Protein AF-A0A963JSQ7-F1 (afdb_monomer_lite)

Sequence (213 aa):
MNLSFFRSCLNGSPWLRRCAVGVSCLLLLWALAWLAFPPMVRNQGEALASKALGRQVTIGRVQFLPWSLELSLHDVSIADARGQGFMLQVQRIYIDMELQSLWRLAPIADAVEVYAPVVHVAQLAPGHTDLDDVIEKLTQSGDTKATSTGFALYNIAVHGGALDFVDHSVNRTHEVRDLEFSLPFISNLKAQRQVKVVPRLAFRLNGSAFDSL

Secondary structure (DSSP, 8-state):
--THHHHHSSSS-HHHHHHHHHHHHHHHHHHHHHHHHHHHHHHHHHHHHHHHHSS-EEEEEEEEETTTTEEEEEEEEEE-TTSSSEEEEEEEEEEEE-HHHHHHTS-EEEEEEEEEEEEEEEEEETTEETTHHHHHHHHHHTTS-------EEEEEEEEEEEEEEEETTTTEEEEEEEEEEEEEEEESS---S------EEEEEETTEEEE--

Structure (mmCIF, N/CA/C/O backbone):
data_AF-A0A963JSQ7-F1
#
_entry.id   AF-A0A963JSQ7-F1
#
loop_
_atom_site.group_PDB
_atom_site.id
_atom_site.type_symbol
_atom_site.label_atom_id
_atom_site.label_alt_id
_atom_site.label_comp_id
_atom_site.label_asym_id
_atom_site.label_entity_id
_atom_site.label_seq_id
_atom_site.pdbx_PDB_ins_code
_atom_site.Cartn_x
_atom_site.Cartn_y
_atom_site.Cartn_z
_atom_site.occupancy
_atom_site.B_iso_or_equiv
_atom_site.auth_seq_id
_atom_site.auth_comp_id
_atom_site.auth_asym_id
_atom_site.auth_atom_id
_atom_site.pdbx_PDB_model_num
ATOM 1 N N . MET A 1 1 ? 9.337 -18.266 -51.406 1.00 47.91 1 MET A N 1
ATOM 2 C CA . MET A 1 1 ? 9.529 -17.065 -50.563 1.00 47.91 1 MET A CA 1
ATOM 3 C C . MET A 1 1 ? 10.922 -17.165 -49.950 1.00 47.91 1 MET A C 1
ATOM 5 O O . MET A 1 1 ? 11.155 -18.056 -49.147 1.00 47.91 1 MET A O 1
ATOM 9 N N . ASN A 1 2 ? 11.892 -16.424 -50.491 1.00 39.72 2 ASN A N 1
ATOM 10 C CA . ASN A 1 2 ? 13.318 -16.768 -50.417 1.00 39.72 2 ASN A CA 1
ATOM 11 C C . ASN A 1 2 ? 13.997 -16.147 -49.177 1.00 39.72 2 ASN A C 1
ATOM 13 O O . ASN A 1 2 ? 14.161 -14.932 -49.102 1.00 39.72 2 ASN A O 1
ATOM 17 N N .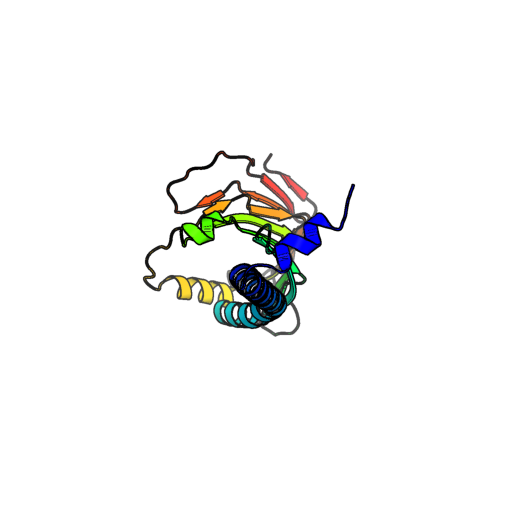 LEU A 1 3 ? 14.429 -16.986 -48.228 1.00 54.69 3 LEU A N 1
ATOM 18 C CA . LEU A 1 3 ? 15.173 -16.616 -47.005 1.00 54.69 3 LEU A CA 1
ATOM 19 C C . LEU A 1 3 ? 16.592 -16.063 -47.284 1.00 54.69 3 LEU A C 1
ATOM 21 O O . LEU A 1 3 ? 17.297 -15.644 -46.366 1.00 54.69 3 LEU A O 1
ATOM 25 N N . SER A 1 4 ? 17.021 -16.042 -48.549 1.00 51.53 4 SER A N 1
ATOM 26 C CA . SER A 1 4 ? 18.321 -15.530 -48.997 1.00 51.53 4 SER A CA 1
ATOM 27 C C . SER A 1 4 ? 18.386 -14.001 -49.100 1.00 51.53 4 SER A C 1
ATOM 29 O O . SER A 1 4 ? 19.460 -13.434 -48.906 1.00 51.53 4 SER A O 1
ATOM 31 N N . PHE A 1 5 ? 17.257 -13.315 -49.319 1.00 49.72 5 PHE A N 1
ATOM 32 C CA . PHE A 1 5 ? 17.233 -11.847 -49.423 1.00 49.72 5 PHE A CA 1
ATOM 33 C C . PHE A 1 5 ? 17.533 -11.165 -48.078 1.00 49.72 5 PHE A C 1
ATOM 35 O O . PHE A 1 5 ? 18.272 -10.184 -48.029 1.00 49.72 5 PHE A O 1
ATOM 42 N N . PHE A 1 6 ? 17.064 -11.743 -46.966 1.00 51.66 6 PHE A N 1
ATOM 43 C CA . PHE A 1 6 ? 17.334 -11.222 -45.618 1.00 51.66 6 PHE A CA 1
ATOM 44 C C . PHE A 1 6 ? 18.811 -11.357 -45.213 1.00 51.66 6 PHE A C 1
ATOM 46 O O . PHE A 1 6 ? 19.344 -10.507 -44.503 1.00 51.66 6 PHE A O 1
ATOM 53 N N . ARG A 1 7 ? 19.506 -12.394 -45.704 1.00 51.28 7 ARG A N 1
ATOM 54 C CA . ARG A 1 7 ? 20.940 -12.594 -45.439 1.00 51.28 7 ARG A CA 1
ATOM 55 C C . ARG A 1 7 ? 21.830 -11.594 -46.184 1.00 51.28 7 ARG A C 1
ATOM 57 O O . ARG A 1 7 ? 22.913 -11.283 -45.698 1.00 51.28 7 ARG A O 1
ATOM 64 N N . SER A 1 8 ? 21.381 -11.054 -47.320 1.00 49.50 8 SER A N 1
ATOM 65 C CA . SER A 1 8 ? 22.204 -10.158 -48.144 1.00 49.50 8 SER A CA 1
ATOM 66 C C . SER A 1 8 ? 22.254 -8.712 -47.627 1.00 49.50 8 SER A C 1
ATOM 68 O O . SER A 1 8 ? 23.256 -8.034 -47.838 1.00 49.50 8 SER A O 1
ATOM 70 N N . CYS A 1 9 ? 21.237 -8.238 -46.895 1.00 48.78 9 CYS A N 1
ATOM 71 C CA . CYS A 1 9 ? 21.236 -6.880 -46.323 1.00 48.78 9 CYS A CA 1
ATOM 72 C C . CYS A 1 9 ? 22.066 -6.742 -45.031 1.00 48.78 9 CYS A C 1
ATOM 74 O O . CYS A 1 9 ? 22.413 -5.628 -44.644 1.00 48.78 9 CYS A O 1
ATOM 76 N N . LEU A 1 10 ? 22.427 -7.852 -44.378 1.00 54.38 10 LEU A N 1
ATOM 77 C CA . LEU A 1 10 ? 23.226 -7.854 -43.143 1.00 54.38 10 LEU A CA 1
ATOM 78 C C . LEU A 1 10 ? 24.748 -7.839 -43.385 1.00 54.38 10 LEU A C 1
ATOM 80 O O . LEU A 1 10 ? 25.497 -7.477 -42.480 1.00 54.38 10 LEU A O 1
ATOM 84 N N . ASN A 1 11 ? 25.217 -8.173 -44.594 1.00 54.09 11 ASN A N 1
ATOM 85 C CA . ASN A 1 11 ? 26.650 -8.332 -44.889 1.00 54.09 11 ASN A CA 1
ATOM 86 C C . ASN A 1 11 ? 27.333 -7.108 -45.535 1.00 54.09 11 ASN A C 1
ATOM 88 O O . ASN A 1 11 ? 28.535 -7.159 -45.783 1.00 54.09 11 ASN A O 1
ATOM 92 N N . GLY A 1 12 ? 26.611 -6.011 -45.801 1.00 55.19 12 GLY A N 1
ATOM 93 C CA . GLY A 1 12 ? 27.111 -4.917 -46.652 1.00 55.19 12 GLY A CA 1
ATOM 94 C C . GLY A 1 12 ? 27.467 -3.585 -45.982 1.00 55.19 12 GLY A C 1
ATOM 95 O O . GLY A 1 12 ? 28.054 -2.738 -46.646 1.00 55.19 12 GLY A O 1
ATOM 96 N N . SER A 1 13 ? 27.136 -3.341 -44.707 1.00 62.22 13 SER A N 1
ATOM 97 C CA . SER A 1 13 ? 27.408 -2.031 -44.091 1.00 62.22 13 SER A CA 1
ATOM 98 C C . SER A 1 13 ? 27.874 -2.140 -42.635 1.00 62.22 13 SER A C 1
ATOM 100 O O . SER A 1 13 ? 27.126 -2.633 -41.785 1.00 62.22 13 SER A O 1
ATOM 102 N N . PRO A 1 14 ? 29.079 -1.637 -42.290 1.00 71.75 14 PRO A N 1
ATOM 103 C CA . PRO A 1 14 ? 29.566 -1.612 -40.909 1.00 71.75 14 PRO A CA 1
ATOM 104 C C . PRO A 1 14 ? 28.658 -0.786 -39.985 1.00 71.75 14 PRO A C 1
ATOM 106 O O . PRO A 1 14 ? 28.694 -0.977 -38.770 1.00 71.75 14 PRO A O 1
ATOM 109 N N . TRP A 1 15 ? 27.826 0.096 -40.546 1.00 72.44 15 TRP A N 1
ATOM 110 C CA . TRP A 1 15 ? 26.843 0.887 -39.812 1.00 72.44 15 TRP A CA 1
ATOM 111 C C . TRP A 1 15 ? 25.672 0.032 -39.311 1.00 72.44 15 TRP A C 1
ATOM 113 O O . TRP A 1 15 ? 25.344 0.113 -38.133 1.00 72.44 15 TRP A O 1
ATOM 123 N N . LEU A 1 16 ? 25.141 -0.889 -40.129 1.00 78.38 16 LEU A N 1
ATOM 124 C CA . LEU A 1 16 ? 24.094 -1.830 -39.698 1.00 78.38 16 LEU A CA 1
ATOM 125 C C . LEU A 1 16 ? 24.563 -2.725 -38.544 1.00 78.38 16 LEU A C 1
ATOM 127 O O . LEU A 1 16 ? 23.826 -2.924 -37.582 1.00 78.38 16 LEU A O 1
ATOM 131 N N . ARG A 1 17 ? 25.809 -3.214 -38.592 1.00 79.12 17 ARG A N 1
ATOM 132 C CA . ARG A 1 17 ? 26.390 -4.010 -37.498 1.00 79.12 17 ARG A CA 1
ATOM 133 C C . ARG A 1 17 ? 26.557 -3.190 -36.216 1.00 79.12 17 ARG A C 1
ATOM 135 O O . ARG A 1 17 ? 26.270 -3.693 -35.136 1.00 79.12 17 ARG A O 1
ATOM 142 N N . ARG A 1 18 ? 26.995 -1.930 -36.321 1.00 85.25 18 ARG A N 1
ATOM 143 C CA . ARG A 1 18 ? 27.112 -1.013 -35.170 1.00 85.25 18 ARG A CA 1
ATOM 144 C C . ARG A 1 18 ? 25.745 -0.680 -34.569 1.00 85.25 18 ARG A C 1
ATOM 146 O O . ARG A 1 18 ? 25.615 -0.706 -33.350 1.00 85.25 18 ARG A O 1
ATOM 153 N N . CYS A 1 19 ? 24.727 -0.447 -35.399 1.00 86.69 19 CYS A N 1
ATOM 154 C CA . CYS A 1 19 ? 23.348 -0.260 -34.949 1.00 86.69 19 CYS A CA 1
ATOM 155 C C . CYS A 1 19 ? 22.804 -1.516 -34.257 1.00 86.69 19 CYS A C 1
ATOM 157 O O . CYS A 1 19 ? 22.241 -1.406 -33.175 1.00 86.69 19 CYS A O 1
ATOM 159 N N . ALA A 1 20 ? 23.027 -2.706 -34.824 1.00 87.31 20 ALA A N 1
ATOM 160 C CA . ALA A 1 20 ? 22.594 -3.967 -34.223 1.00 87.31 20 ALA A CA 1
ATOM 161 C C . ALA A 1 20 ? 23.242 -4.212 -32.849 1.00 87.31 20 ALA A C 1
ATOM 163 O O . ALA A 1 20 ? 22.551 -4.574 -31.901 1.00 87.31 20 ALA A O 1
ATOM 164 N N . VAL A 1 21 ? 24.548 -3.951 -32.714 1.00 89.69 21 VAL A N 1
ATOM 165 C CA . VAL A 1 21 ? 25.249 -4.034 -31.422 1.00 89.69 21 VAL A CA 1
ATOM 166 C C . VAL A 1 21 ? 24.707 -2.999 -30.436 1.00 89.69 21 VAL A C 1
ATOM 168 O O . VAL A 1 21 ? 24.445 -3.343 -29.289 1.00 89.69 21 VAL A O 1
ATOM 171 N N . GLY A 1 22 ? 24.480 -1.757 -30.874 1.00 91.75 22 GLY A N 1
ATOM 172 C CA . GLY A 1 22 ? 23.907 -0.709 -30.027 1.00 91.75 22 GLY A CA 1
ATOM 173 C C . GLY A 1 22 ? 22.521 -1.072 -29.490 1.00 91.75 22 GLY A C 1
ATOM 174 O O . GLY A 1 22 ? 22.286 -0.981 -28.288 1.00 91.75 22 GLY A O 1
ATOM 175 N N . VAL A 1 23 ? 21.630 -1.555 -30.361 1.00 92.12 23 VAL A N 1
ATOM 176 C CA . VAL A 1 23 ? 20.292 -2.031 -29.973 1.00 92.12 23 VAL A CA 1
ATOM 177 C C . VAL A 1 23 ? 20.393 -3.232 -29.034 1.00 92.12 23 VAL A C 1
ATOM 179 O O . VAL A 1 23 ? 19.691 -3.275 -28.029 1.00 92.12 23 VAL A O 1
ATOM 182 N N . SER A 1 24 ? 21.294 -4.179 -29.303 1.00 92.38 24 SER A N 1
ATOM 183 C CA . SER A 1 24 ? 21.500 -5.335 -28.427 1.00 92.38 24 SER A CA 1
ATOM 184 C C . SER A 1 24 ? 21.985 -4.925 -27.035 1.00 92.38 24 SER A C 1
ATOM 186 O O . SER A 1 24 ? 21.487 -5.453 -26.045 1.00 92.38 24 SER A O 1
ATOM 188 N N . CYS A 1 25 ? 22.924 -3.979 -26.936 1.00 92.94 25 CYS A N 1
ATOM 189 C CA . CYS A 1 25 ? 23.377 -3.442 -25.653 1.00 92.94 25 CYS A CA 1
ATOM 190 C C . CYS A 1 25 ? 22.245 -2.720 -24.917 1.00 92.94 25 CYS A C 1
ATOM 192 O O . CYS A 1 25 ? 22.088 -2.915 -23.717 1.00 92.94 25 CYS A O 1
ATOM 194 N N . LEU A 1 26 ? 21.437 -1.925 -25.626 1.00 92.81 26 LEU A N 1
ATOM 195 C CA . LEU A 1 26 ? 20.292 -1.229 -25.038 1.00 92.81 26 LEU A CA 1
ATOM 196 C C . LEU A 1 26 ? 19.265 -2.218 -24.473 1.00 92.81 26 LEU A C 1
ATOM 198 O O . LEU A 1 26 ? 18.837 -2.064 -23.335 1.00 92.81 26 LEU A O 1
ATOM 202 N N . LEU A 1 27 ? 18.905 -3.252 -25.239 1.00 91.88 27 LEU A N 1
ATOM 203 C CA . LEU A 1 27 ? 17.975 -4.293 -24.796 1.00 91.88 27 LEU A CA 1
ATOM 204 C C . LEU A 1 27 ? 18.523 -5.078 -23.603 1.00 91.88 27 LEU A C 1
ATOM 206 O O . LEU A 1 27 ? 17.771 -5.397 -22.686 1.00 91.88 27 LEU A O 1
ATOM 210 N N . LEU A 1 28 ? 19.827 -5.356 -23.589 1.00 92.69 28 LEU A N 1
ATOM 211 C CA . LEU A 1 28 ? 20.478 -6.036 -22.474 1.00 92.69 28 LEU A CA 1
ATOM 212 C C . LEU A 1 28 ? 20.467 -5.164 -21.212 1.00 92.69 28 LEU A C 1
ATOM 214 O O . LEU A 1 28 ? 20.093 -5.649 -20.148 1.00 92.69 28 LEU A O 1
ATOM 218 N N . LEU A 1 29 ? 20.810 -3.877 -21.323 1.00 91.38 29 LEU A N 1
ATOM 219 C CA . LEU A 1 29 ? 20.722 -2.928 -20.209 1.00 91.38 29 LEU A CA 1
ATOM 220 C C . LEU A 1 29 ? 19.288 -2.796 -19.696 1.00 91.38 29 LEU A C 1
ATOM 222 O O . LEU A 1 29 ? 19.068 -2.792 -18.488 1.00 91.38 29 LEU A O 1
ATOM 226 N N . TRP A 1 30 ? 18.317 -2.736 -20.604 1.00 88.88 30 TRP A N 1
ATOM 227 C CA . TRP A 1 30 ? 16.904 -2.675 -20.258 1.00 88.88 30 TRP A CA 1
ATOM 228 C C . TRP A 1 30 ? 16.439 -3.941 -19.524 1.00 88.88 30 TRP A C 1
ATOM 230 O O . TRP A 1 30 ? 15.795 -3.844 -18.482 1.00 88.88 30 TRP A O 1
ATOM 240 N N . ALA A 1 31 ? 16.835 -5.127 -19.995 1.00 89.50 31 ALA A N 1
ATOM 241 C CA . ALA A 1 31 ? 16.526 -6.396 -19.338 1.00 89.50 31 ALA A CA 1
ATOM 242 C C . ALA A 1 31 ? 17.180 -6.512 -17.950 1.00 89.50 31 ALA A C 1
ATOM 244 O O . ALA A 1 31 ? 16.537 -6.963 -17.004 1.00 89.50 31 ALA A O 1
ATOM 245 N N . LEU A 1 32 ? 18.434 -6.071 -17.801 1.00 91.31 32 LEU A N 1
ATOM 246 C CA . LEU A 1 32 ? 19.115 -6.033 -16.504 1.00 91.31 32 LEU A CA 1
ATOM 247 C C . LEU A 1 32 ? 18.448 -5.051 -15.538 1.00 91.31 32 LEU A C 1
ATOM 249 O O . LEU A 1 32 ? 18.252 -5.391 -14.373 1.00 91.31 32 LEU A O 1
ATOM 253 N N . ALA A 1 33 ? 18.073 -3.860 -16.013 1.00 86.88 33 ALA A N 1
ATOM 254 C CA . ALA A 1 33 ? 17.355 -2.877 -15.210 1.00 86.88 33 ALA A CA 1
ATOM 255 C C . ALA A 1 33 ? 16.008 -3.435 -14.735 1.00 86.88 33 ALA A C 1
ATOM 257 O O . ALA A 1 33 ? 15.681 -3.321 -13.557 1.00 86.88 33 ALA A O 1
ATOM 258 N N . TRP A 1 34 ? 15.265 -4.107 -15.619 1.00 87.19 34 TRP A N 1
ATOM 259 C CA . TRP A 1 34 ? 14.009 -4.761 -15.261 1.00 87.19 34 TRP A CA 1
ATOM 260 C C . TRP A 1 34 ? 14.211 -5.881 -14.235 1.00 87.19 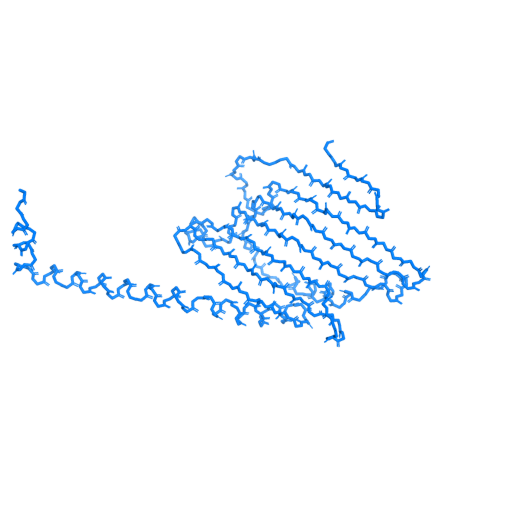34 TRP A C 1
ATOM 262 O O . TRP A 1 34 ? 13.466 -5.946 -13.263 1.00 87.19 34 TRP A O 1
ATOM 272 N N . LEU A 1 35 ? 15.238 -6.718 -14.386 1.00 89.62 35 LEU A N 1
ATOM 273 C CA . LEU A 1 35 ? 15.519 -7.796 -13.433 1.00 89.62 35 LEU A CA 1
ATOM 274 C C . LEU A 1 35 ? 15.955 -7.263 -12.057 1.00 89.62 35 LEU A C 1
ATOM 276 O O . LEU A 1 35 ? 15.605 -7.838 -11.026 1.00 89.62 35 LEU A O 1
ATOM 280 N N . ALA A 1 36 ? 16.695 -6.154 -12.032 1.00 88.88 36 ALA A N 1
ATOM 281 C CA . ALA A 1 36 ? 17.145 -5.507 -10.803 1.00 88.88 36 ALA A CA 1
ATOM 282 C C . ALA A 1 36 ? 16.048 -4.674 -10.115 1.00 88.88 36 ALA A C 1
ATOM 284 O O . ALA A 1 36 ? 16.154 -4.390 -8.922 1.00 88.88 36 ALA A O 1
ATOM 285 N N . PHE A 1 37 ? 14.989 -4.290 -10.832 1.00 89.88 37 PHE A N 1
ATOM 286 C CA . PHE A 1 37 ? 13.964 -3.384 -10.319 1.00 89.88 37 PHE A CA 1
ATOM 287 C C . PHE A 1 37 ? 13.130 -3.973 -9.161 1.00 89.88 37 PHE A C 1
ATOM 289 O O . PHE A 1 37 ? 13.070 -3.325 -8.116 1.00 89.88 37 PHE A O 1
ATOM 296 N N . PRO A 1 38 ? 12.548 -5.191 -9.240 1.00 91.31 38 PRO A N 1
ATOM 297 C CA . PRO A 1 38 ? 11.770 -5.765 -8.139 1.00 91.31 38 PRO A CA 1
ATOM 298 C C . PRO A 1 38 ? 12.508 -5.856 -6.792 1.00 91.31 38 PRO A C 1
ATOM 300 O O . PRO A 1 38 ? 11.954 -5.381 -5.797 1.00 91.31 38 PRO A O 1
ATOM 303 N N . PRO A 1 39 ? 13.741 -6.406 -6.701 1.00 91.88 39 PRO A N 1
ATOM 304 C CA . PRO A 1 39 ? 14.448 -6.451 -5.421 1.00 91.88 39 PRO A CA 1
ATOM 305 C C . PRO A 1 39 ? 14.835 -5.051 -4.930 1.00 91.88 39 PRO A C 1
ATOM 307 O O . PRO A 1 39 ? 14.869 -4.814 -3.723 1.00 91.88 39 PRO A O 1
ATOM 310 N N . MET A 1 40 ? 15.081 -4.107 -5.844 1.00 92.12 40 MET A N 1
ATOM 311 C CA . MET A 1 40 ? 15.373 -2.721 -5.489 1.00 92.12 40 MET A CA 1
ATOM 312 C C . MET A 1 40 ? 14.158 -2.025 -4.867 1.00 92.12 40 MET A C 1
ATOM 314 O O . MET A 1 40 ? 14.286 -1.435 -3.796 1.00 92.12 40 MET A O 1
ATOM 318 N N . VAL A 1 41 ? 12.983 -2.142 -5.495 1.00 91.31 41 VAL A N 1
ATOM 319 C CA . VAL A 1 41 ? 11.715 -1.599 -4.979 1.00 91.31 41 VAL A CA 1
ATOM 320 C C . VAL A 1 41 ? 11.362 -2.226 -3.641 1.00 91.31 41 VAL A C 1
ATOM 322 O O . VAL A 1 41 ? 10.970 -1.509 -2.728 1.00 91.31 41 VAL A O 1
ATOM 325 N N . ARG A 1 42 ? 11.546 -3.540 -3.496 1.00 94.00 42 ARG A N 1
ATOM 326 C CA . ARG A 1 42 ? 11.314 -4.239 -2.232 1.00 94.00 42 ARG A CA 1
ATOM 327 C C . ARG A 1 42 ? 12.184 -3.665 -1.114 1.00 94.00 42 ARG A C 1
ATOM 329 O O . ARG A 1 42 ? 11.656 -3.151 -0.139 1.00 94.00 42 ARG A O 1
ATOM 336 N N . ASN A 1 43 ? 13.506 -3.682 -1.277 1.00 92.44 43 ASN A N 1
ATOM 337 C CA . ASN A 1 43 ? 14.427 -3.305 -0.202 1.00 92.44 43 ASN A CA 1
ATOM 338 C C . ASN A 1 43 ? 14.362 -1.804 0.125 1.00 92.44 43 ASN A C 1
ATOM 340 O O . ASN A 1 43 ? 14.350 -1.419 1.293 1.00 92.44 43 ASN A O 1
ATOM 344 N N . GLN A 1 44 ? 14.326 -0.942 -0.898 1.00 93.19 44 GLN A N 1
ATOM 345 C CA . GLN A 1 44 ? 14.235 0.504 -0.682 1.00 93.19 44 GLN A CA 1
ATOM 346 C C . GLN A 1 44 ? 12.841 0.911 -0.206 1.00 93.19 44 GLN A C 1
ATOM 348 O O . GLN A 1 44 ? 12.731 1.759 0.674 1.00 93.19 44 GLN A O 1
ATOM 353 N N . GLY A 1 45 ? 11.788 0.293 -0.745 1.00 91.69 45 GLY A N 1
ATOM 354 C CA . GLY A 1 45 ? 10.408 0.524 -0.330 1.00 91.69 45 GLY A CA 1
ATOM 355 C C . GLY A 1 45 ? 10.185 0.144 1.129 1.00 91.69 45 GLY A C 1
ATOM 356 O O . GLY A 1 45 ? 9.692 0.971 1.887 1.00 91.69 45 GLY A O 1
ATOM 357 N N . GLU A 1 46 ? 10.632 -1.043 1.551 1.00 94.31 46 GLU A N 1
ATOM 358 C CA . GLU A 1 46 ? 10.598 -1.472 2.956 1.00 94.31 46 GLU A CA 1
ATOM 359 C C . GLU A 1 46 ? 11.348 -0.484 3.858 1.00 94.31 46 GLU A C 1
ATOM 361 O O . GLU A 1 46 ? 10.799 -0.035 4.862 1.00 94.31 46 GLU A O 1
ATOM 366 N N . ALA A 1 47 ? 12.571 -0.080 3.496 1.00 93.06 47 ALA A N 1
ATOM 367 C CA . ALA A 1 47 ? 13.375 0.834 4.309 1.00 93.06 47 ALA A CA 1
ATOM 368 C C . ALA A 1 47 ? 12.757 2.240 4.423 1.00 93.06 47 ALA A C 1
ATOM 370 O O . ALA A 1 47 ? 12.692 2.807 5.517 1.00 93.06 47 ALA A O 1
ATOM 371 N N . LEU A 1 48 ? 12.296 2.808 3.305 1.00 91.44 48 LEU A N 1
ATOM 372 C CA . LEU A 1 48 ? 11.677 4.134 3.269 1.00 91.44 48 LEU A CA 1
ATOM 373 C C . LEU A 1 48 ? 10.330 4.138 3.986 1.00 91.44 48 LEU A C 1
ATOM 375 O O . LEU A 1 48 ? 10.093 5.022 4.807 1.00 91.44 48 LEU A O 1
ATOM 379 N N . ALA A 1 49 ? 9.480 3.143 3.723 1.00 91.81 49 ALA A N 1
ATOM 380 C CA . ALA A 1 49 ? 8.188 3.013 4.382 1.00 91.81 49 ALA A CA 1
ATOM 381 C C . ALA A 1 49 ? 8.369 2.787 5.885 1.00 91.81 49 ALA A C 1
ATOM 383 O O . ALA A 1 49 ? 7.710 3.453 6.679 1.00 91.81 49 ALA A O 1
ATOM 384 N N . SER A 1 50 ? 9.331 1.949 6.288 1.00 92.88 50 SER A N 1
ATOM 385 C CA . SER A 1 50 ? 9.601 1.720 7.708 1.00 92.88 50 SER A CA 1
ATOM 386 C C . SER A 1 50 ? 10.078 2.979 8.419 1.00 92.88 50 SER A C 1
ATOM 388 O O . SER A 1 50 ? 9.662 3.274 9.536 1.00 92.88 50 SER A O 1
ATOM 390 N N . LYS A 1 51 ? 10.925 3.770 7.756 1.00 91.38 51 LYS A N 1
ATOM 391 C CA . LYS A 1 51 ? 11.389 5.053 8.287 1.00 91.38 51 LYS A CA 1
ATOM 392 C C . LYS A 1 51 ? 10.264 6.089 8.369 1.00 91.38 51 LYS A C 1
ATOM 394 O O . LYS A 1 51 ? 10.226 6.853 9.332 1.00 91.38 51 LYS A O 1
ATOM 399 N N . ALA A 1 52 ? 9.388 6.133 7.366 1.00 88.31 52 ALA A N 1
ATOM 400 C CA . ALA A 1 52 ? 8.272 7.073 7.301 1.00 88.31 52 ALA A CA 1
ATOM 401 C C . ALA A 1 52 ? 7.189 6.754 8.341 1.00 88.31 52 ALA A C 1
ATOM 403 O O . ALA A 1 52 ? 6.654 7.667 8.959 1.00 88.31 52 ALA A O 1
ATOM 404 N N . LEU A 1 53 ? 6.904 5.468 8.555 1.00 90.00 53 LEU A N 1
ATOM 405 C CA . LEU A 1 53 ? 5.880 4.997 9.489 1.00 90.00 53 LEU A CA 1
ATOM 406 C C . LEU A 1 53 ? 6.413 4.793 10.912 1.00 90.00 53 LEU A C 1
ATOM 408 O O . LEU A 1 53 ? 5.629 4.704 11.845 1.00 90.00 53 LEU A O 1
ATOM 412 N N . GLY A 1 54 ? 7.732 4.686 11.088 1.00 90.12 54 GLY A N 1
ATOM 413 C CA . GLY A 1 54 ? 8.347 4.353 12.376 1.00 90.12 54 GLY A CA 1
ATOM 414 C C . GLY A 1 54 ? 8.180 2.885 12.790 1.00 90.12 54 GLY A C 1
ATOM 415 O O . GLY A 1 54 ? 8.550 2.528 13.904 1.00 90.12 54 GLY A O 1
ATOM 416 N N . ARG A 1 55 ? 7.656 2.031 11.902 1.00 92.00 55 ARG A N 1
ATOM 417 C CA . ARG A 1 55 ? 7.387 0.606 12.144 1.00 92.00 55 ARG A CA 1
ATOM 418 C C . ARG A 1 55 ? 7.974 -0.255 11.051 1.00 92.00 55 ARG A C 1
ATOM 420 O O . ARG A 1 55 ? 8.138 0.206 9.930 1.00 92.00 55 ARG A O 1
ATOM 427 N N . GLN A 1 56 ? 8.271 -1.511 11.355 1.00 93.06 56 GLN A N 1
ATOM 428 C CA . GLN A 1 56 ? 8.795 -2.421 10.346 1.00 93.06 56 GLN A CA 1
ATOM 429 C C . GLN A 1 56 ? 7.729 -2.711 9.283 1.00 93.06 56 GLN A C 1
ATOM 431 O O . GLN A 1 56 ? 6.656 -3.224 9.591 1.00 93.06 56 GLN A O 1
ATOM 436 N N . VAL A 1 57 ? 8.052 -2.399 8.032 1.00 95.31 57 VAL A N 1
ATOM 437 C CA . VAL A 1 57 ? 7.261 -2.751 6.854 1.00 95.31 57 VAL A CA 1
ATOM 438 C C . VAL A 1 57 ? 7.961 -3.883 6.128 1.00 95.31 57 VAL A C 1
ATOM 440 O O . VAL A 1 57 ? 9.168 -3.824 5.893 1.00 95.31 57 VAL A O 1
ATOM 443 N N . THR A 1 58 ? 7.201 -4.899 5.748 1.00 95.25 58 THR A N 1
ATOM 444 C CA . THR A 1 58 ? 7.684 -6.000 4.918 1.00 95.25 58 THR A CA 1
ATOM 445 C C . THR A 1 58 ? 6.833 -6.116 3.665 1.00 95.25 58 THR A C 1
ATOM 447 O O . THR A 1 58 ? 5.626 -5.876 3.683 1.00 95.25 58 THR A O 1
ATOM 450 N N . ILE A 1 59 ? 7.481 -6.452 2.557 1.00 96.44 59 ILE A N 1
ATOM 451 C CA . ILE A 1 59 ? 6.867 -6.647 1.252 1.00 96.44 59 ILE A CA 1
ATOM 452 C C . ILE A 1 59 ? 7.246 -8.056 0.793 1.00 96.44 59 ILE A C 1
ATOM 454 O O . ILE A 1 59 ? 8.429 -8.389 0.660 1.00 96.44 59 ILE A O 1
ATOM 458 N N . GLY A 1 60 ? 6.248 -8.902 0.541 1.00 95.00 60 GLY A N 1
ATOM 459 C CA . GLY A 1 60 ? 6.465 -10.270 0.079 1.00 95.00 60 GLY A CA 1
ATOM 460 C C . GLY A 1 60 ? 7.010 -10.316 -1.345 1.00 95.00 60 GLY A C 1
ATOM 461 O O . GLY A 1 60 ? 8.200 -10.554 -1.568 1.00 95.00 60 GLY A O 1
ATOM 462 N N . ARG A 1 61 ? 6.138 -10.087 -2.332 1.00 95.06 61 ARG A N 1
ATOM 463 C CA . ARG A 1 61 ? 6.500 -10.154 -3.757 1.00 95.06 61 ARG A CA 1
ATOM 464 C C . ARG A 1 61 ? 6.216 -8.843 -4.471 1.00 95.06 61 ARG A C 1
ATOM 466 O O . ARG A 1 61 ? 5.110 -8.320 -4.415 1.00 95.06 61 ARG A O 1
ATOM 473 N N . VAL A 1 62 ? 7.196 -8.384 -5.241 1.00 95.69 62 VAL A N 1
ATOM 474 C CA . VAL A 1 62 ? 7.050 -7.254 -6.162 1.00 95.69 62 VAL A CA 1
ATOM 475 C C . VAL A 1 62 ? 6.978 -7.785 -7.588 1.00 95.69 62 VAL A C 1
ATOM 477 O O . VAL A 1 62 ? 7.841 -8.552 -8.013 1.00 95.69 62 VAL A O 1
ATOM 480 N N . GLN A 1 63 ? 5.952 -7.383 -8.327 1.00 93.75 63 GLN A N 1
ATOM 481 C CA . GLN A 1 63 ? 5.804 -7.654 -9.752 1.00 93.75 63 GLN A CA 1
ATOM 482 C C . GLN A 1 63 ? 5.698 -6.328 -10.488 1.00 93.75 63 GLN A C 1
ATOM 484 O O . GLN A 1 63 ? 4.956 -5.447 -10.066 1.00 93.75 63 GLN A O 1
ATOM 489 N N . PHE A 1 64 ? 6.438 -6.195 -11.582 1.00 92.19 64 PHE A N 1
ATOM 490 C CA . PHE A 1 64 ? 6.432 -4.989 -12.395 1.00 92.19 64 PHE A CA 1
ATOM 491 C C . PHE A 1 64 ? 6.359 -5.358 -13.873 1.00 92.19 64 PHE A C 1
ATOM 493 O O . PHE A 1 64 ? 7.204 -6.122 -14.358 1.00 92.19 64 PHE A O 1
ATOM 500 N N . LEU A 1 65 ? 5.358 -4.820 -14.571 1.00 91.12 65 LEU A N 1
ATOM 501 C CA . LEU A 1 65 ? 5.165 -4.973 -16.007 1.00 91.12 65 LEU A CA 1
ATOM 502 C C . LEU A 1 65 ? 5.616 -3.676 -16.694 1.00 91.12 65 LEU A C 1
ATOM 504 O O . LEU A 1 65 ? 4.874 -2.700 -16.713 1.00 91.12 65 LEU A O 1
ATOM 508 N N . PRO A 1 66 ? 6.819 -3.630 -17.290 1.00 85.56 66 PRO A N 1
ATOM 509 C CA . PRO A 1 66 ? 7.403 -2.379 -17.772 1.00 85.56 66 PRO A CA 1
ATOM 510 C C . PRO A 1 66 ? 6.698 -1.799 -19.004 1.00 85.56 66 PRO A C 1
ATOM 512 O O . PRO A 1 66 ? 6.823 -0.609 -19.271 1.00 85.56 66 PRO A O 1
ATOM 515 N N . TRP A 1 67 ? 5.985 -2.626 -19.773 1.00 84.25 67 TRP A N 1
ATOM 516 C CA . TRP A 1 67 ? 5.301 -2.191 -20.994 1.00 84.25 67 TRP A CA 1
ATOM 517 C C . TRP A 1 67 ? 4.003 -1.441 -20.708 1.00 84.25 67 TRP A C 1
ATOM 519 O O . TRP A 1 67 ? 3.710 -0.469 -21.399 1.00 84.25 67 TRP A O 1
ATOM 529 N N . SER A 1 68 ? 3.252 -1.884 -19.699 1.00 86.06 68 SER A N 1
ATOM 530 C CA . SER A 1 68 ? 2.051 -1.204 -19.209 1.00 86.06 68 SER A CA 1
ATOM 531 C C . SER A 1 68 ? 2.322 -0.296 -18.009 1.00 86.06 68 SER A C 1
ATOM 533 O O . SER A 1 68 ? 1.445 0.462 -17.634 1.00 86.06 68 SER A O 1
ATOM 535 N N . LEU A 1 69 ? 3.540 -0.322 -17.449 1.00 88.69 69 LEU A N 1
ATOM 536 C CA . LEU A 1 69 ? 3.934 0.375 -16.218 1.00 88.69 69 LEU A CA 1
ATOM 537 C C . LEU A 1 69 ? 3.091 -0.005 -14.989 1.00 88.69 69 LEU A C 1
ATOM 539 O O . LEU A 1 69 ? 2.904 0.794 -14.073 1.00 88.69 69 LEU A O 1
ATOM 543 N N . GLU A 1 70 ? 2.650 -1.257 -14.923 1.00 91.81 70 GLU A N 1
ATOM 544 C CA . GLU A 1 70 ? 1.905 -1.765 -13.774 1.00 91.81 70 GLU A CA 1
ATOM 545 C C . GLU A 1 70 ? 2.851 -2.284 -12.691 1.00 91.81 70 GLU A C 1
ATOM 547 O O . GLU A 1 70 ? 3.775 -3.060 -12.959 1.00 91.81 70 GLU A O 1
ATOM 552 N N . LEU A 1 71 ? 2.585 -1.907 -11.444 1.00 93.62 71 LEU A N 1
ATOM 553 C CA . LEU A 1 71 ? 3.279 -2.383 -10.255 1.00 93.62 71 LEU A CA 1
ATOM 554 C C . LEU A 1 71 ? 2.285 -3.112 -9.348 1.00 93.62 71 LEU A C 1
ATOM 556 O O . LEU A 1 71 ? 1.260 -2.565 -8.960 1.00 93.62 71 LEU A O 1
ATOM 560 N N . SER A 1 72 ? 2.603 -4.350 -8.975 1.00 96.06 72 SER A N 1
ATOM 561 C CA . SER A 1 72 ? 1.850 -5.115 -7.980 1.00 96.06 72 SER A CA 1
ATOM 562 C C . SER A 1 72 ? 2.748 -5.515 -6.815 1.00 96.06 72 SER A C 1
ATOM 564 O O . SER A 1 72 ? 3.717 -6.259 -6.989 1.00 96.06 72 SER A O 1
ATOM 566 N N . LEU A 1 73 ? 2.402 -5.057 -5.618 1.00 96.81 73 LEU A N 1
ATOM 567 C CA . LEU A 1 73 ? 3.017 -5.474 -4.360 1.00 96.81 73 LEU A CA 1
ATOM 568 C C . LEU A 1 73 ? 2.112 -6.513 -3.707 1.00 96.81 73 LEU A C 1
ATOM 570 O O . LEU A 1 73 ? 0.909 -6.296 -3.623 1.00 96.81 73 LEU A O 1
ATOM 574 N N . HIS A 1 74 ? 2.672 -7.627 -3.257 1.00 97.25 74 HIS A N 1
ATOM 575 C CA . HIS A 1 74 ? 1.932 -8.701 -2.601 1.00 97.25 74 HIS A CA 1
ATOM 576 C C . HIS A 1 74 ? 2.436 -8.910 -1.184 1.00 97.25 74 HIS A C 1
ATOM 578 O O . HIS A 1 74 ? 3.637 -8.755 -0.930 1.00 97.25 74 HIS A O 1
ATOM 584 N N . ASP A 1 75 ? 1.518 -9.318 -0.310 1.00 96.50 75 ASP A N 1
ATOM 585 C CA . ASP A 1 75 ? 1.783 -9.666 1.085 1.00 96.50 75 ASP A CA 1
ATOM 586 C C . ASP A 1 75 ? 2.527 -8.535 1.809 1.00 96.50 75 ASP A C 1
ATOM 588 O O . ASP A 1 75 ? 3.588 -8.727 2.405 1.00 96.50 75 ASP A O 1
ATOM 592 N N . VAL A 1 76 ? 1.997 -7.316 1.683 1.00 97.06 76 VAL A N 1
ATOM 593 C CA . VAL A 1 76 ? 2.537 -6.146 2.376 1.00 97.06 76 VAL A CA 1
ATOM 594 C C . VAL A 1 76 ? 2.054 -6.200 3.816 1.00 97.06 76 VAL A C 1
ATOM 596 O O . VAL A 1 76 ? 0.852 -6.282 4.051 1.00 97.06 76 VAL A O 1
ATOM 599 N N . SER A 1 77 ? 2.962 -6.143 4.784 1.00 96.31 77 SER A N 1
ATOM 600 C CA . SER A 1 77 ? 2.589 -6.085 6.196 1.00 96.31 77 SER A CA 1
ATOM 601 C C . SER A 1 77 ? 3.356 -5.006 6.941 1.00 96.31 77 SER A C 1
ATOM 603 O O . SER A 1 77 ? 4.523 -4.734 6.655 1.00 96.31 77 SER A O 1
ATOM 605 N N . ILE A 1 78 ? 2.680 -4.384 7.898 1.00 95.62 78 ILE A N 1
ATOM 606 C CA . ILE A 1 78 ? 3.253 -3.419 8.825 1.00 95.62 78 ILE A CA 1
ATOM 607 C C . ILE A 1 78 ? 3.125 -4.012 10.220 1.00 95.62 78 ILE A C 1
ATOM 609 O O . ILE A 1 78 ? 2.022 -4.363 10.644 1.00 95.62 78 ILE A O 1
ATOM 613 N N . ALA A 1 79 ? 4.252 -4.129 10.915 1.00 94.06 79 ALA A N 1
ATOM 614 C CA . ALA A 1 79 ? 4.302 -4.657 12.269 1.00 94.06 79 ALA A CA 1
ATOM 615 C C . ALA A 1 79 ? 3.465 -3.807 13.237 1.00 94.06 79 ALA A C 1
ATOM 617 O O . ALA A 1 79 ? 3.274 -2.605 13.034 1.00 94.06 79 ALA A O 1
ATOM 618 N N . ASP A 1 80 ? 2.974 -4.431 14.302 1.00 90.31 80 ASP A N 1
ATOM 619 C CA . ASP A 1 80 ? 2.411 -3.711 15.442 1.00 90.31 80 ASP A CA 1
ATOM 620 C C . ASP A 1 80 ? 3.516 -3.018 16.266 1.00 90.31 80 ASP A C 1
ATOM 622 O O . ASP A 1 80 ? 4.711 -3.248 16.070 1.00 90.31 80 ASP A O 1
ATOM 626 N N . ALA A 1 81 ? 3.128 -2.175 17.228 1.00 83.31 81 ALA A N 1
ATOM 627 C CA . ALA A 1 81 ? 4.074 -1.464 18.097 1.00 83.31 81 ALA A CA 1
ATOM 628 C C . ALA A 1 81 ? 5.019 -2.406 18.872 1.00 83.31 81 ALA A C 1
ATOM 630 O O . ALA A 1 81 ? 6.110 -2.007 19.277 1.00 83.31 81 ALA A O 1
ATOM 631 N N . ARG A 1 82 ? 4.585 -3.650 19.120 1.00 80.56 82 ARG A N 1
ATOM 632 C CA . ARG A 1 82 ? 5.314 -4.649 19.916 1.00 80.56 82 ARG A CA 1
ATOM 633 C C . ARG A 1 82 ? 6.155 -5.604 19.063 1.00 80.56 82 ARG A C 1
ATOM 635 O O . ARG A 1 82 ? 6.937 -6.363 19.631 1.00 80.56 82 ARG A O 1
ATOM 642 N N . GLY A 1 83 ? 6.005 -5.583 17.737 1.00 79.38 83 GLY A N 1
ATOM 643 C CA . GLY A 1 83 ? 6.647 -6.514 16.806 1.00 79.38 83 GLY A CA 1
ATOM 644 C C . GLY A 1 83 ? 6.193 -7.973 16.951 1.00 79.38 83 GLY A C 1
ATOM 645 O O . GLY A 1 83 ? 6.918 -8.875 16.538 1.00 79.38 83 GLY A O 1
ATOM 646 N N . GLN A 1 84 ? 5.043 -8.222 17.582 1.00 81.25 84 GLN A N 1
ATOM 647 C CA . GLN A 1 84 ? 4.507 -9.566 17.848 1.00 81.25 84 GLN A CA 1
ATOM 648 C C . GLN A 1 84 ? 3.379 -9.956 16.885 1.00 81.25 84 GLN A C 1
ATOM 650 O O . GLN A 1 84 ? 2.974 -11.117 16.851 1.00 81.25 84 GLN A O 1
ATOM 655 N N . GLY A 1 85 ? 2.894 -9.004 16.090 1.00 88.25 85 GLY A N 1
ATOM 656 C CA . GLY A 1 85 ? 1.875 -9.214 15.074 1.00 88.25 85 GLY A CA 1
ATOM 657 C C . GLY A 1 85 ? 1.970 -8.169 13.969 1.00 88.25 85 GLY A C 1
ATOM 658 O O . GLY A 1 85 ? 3.032 -7.600 13.709 1.00 88.25 85 GLY A O 1
ATOM 659 N N . PHE A 1 86 ? 0.844 -7.909 13.315 1.00 92.00 86 PHE A N 1
ATOM 660 C CA . PHE A 1 86 ? 0.720 -6.880 12.291 1.00 92.00 86 PHE A CA 1
ATOM 661 C C . PHE A 1 86 ? -0.406 -5.914 12.661 1.00 92.00 86 PHE A C 1
ATOM 663 O O . PHE A 1 86 ? -1.444 -6.329 13.169 1.00 92.00 86 PHE A O 1
ATOM 670 N N . MET A 1 87 ? -0.204 -4.627 12.386 1.00 93.75 87 MET A N 1
ATOM 671 C CA . MET A 1 87 ? -1.272 -3.623 12.465 1.00 93.75 87 MET A CA 1
ATOM 672 C C . MET A 1 87 ? -2.039 -3.528 11.143 1.00 93.75 87 MET A C 1
ATOM 674 O O . MET A 1 87 ? -3.229 -3.239 11.119 1.00 93.75 87 MET A O 1
ATOM 678 N N . LEU A 1 88 ? -1.338 -3.749 10.029 1.00 95.50 88 LEU A N 1
ATOM 679 C CA . LEU A 1 88 ? -1.881 -3.700 8.681 1.00 95.50 88 LEU A CA 1
ATOM 680 C C . LEU A 1 88 ? -1.280 -4.852 7.894 1.00 95.50 88 LEU A C 1
ATOM 682 O O . LEU A 1 88 ? -0.060 -4.995 7.837 1.00 95.50 88 LEU A O 1
ATOM 686 N N . GLN A 1 89 ? -2.131 -5.620 7.235 1.00 97.00 89 GLN A N 1
ATOM 687 C CA . GLN A 1 89 ? -1.732 -6.584 6.229 1.00 97.00 89 GLN A CA 1
ATOM 688 C C . GLN A 1 89 ? -2.545 -6.340 4.967 1.00 97.00 89 GLN A C 1
ATOM 690 O O . GLN A 1 89 ? -3.741 -6.093 5.028 1.00 97.00 89 GLN A O 1
ATOM 695 N N . VAL A 1 90 ? -1.903 -6.394 3.811 1.00 97.88 90 VAL A N 1
ATOM 696 C CA . VAL A 1 90 ? -2.552 -6.217 2.518 1.00 97.88 90 VAL A CA 1
ATOM 697 C C . VAL A 1 90 ? -2.121 -7.354 1.616 1.00 97.88 90 VAL A C 1
ATOM 699 O O . VAL A 1 90 ? -0.925 -7.572 1.405 1.00 97.88 90 VAL A O 1
ATOM 702 N N . GLN A 1 91 ? -3.096 -8.065 1.055 1.00 97.38 91 GLN A N 1
ATOM 703 C CA . GLN A 1 91 ? -2.812 -9.173 0.152 1.00 97.38 91 GLN A CA 1
ATOM 704 C C . GLN A 1 91 ? -2.163 -8.678 -1.141 1.00 97.38 91 GLN A C 1
ATOM 706 O O . GLN A 1 91 ? -1.152 -9.231 -1.577 1.00 97.38 91 GLN A O 1
ATOM 711 N N . ARG A 1 92 ? -2.732 -7.636 -1.758 1.00 97.75 92 ARG A N 1
ATOM 712 C CA . ARG A 1 92 ? -2.187 -7.042 -2.980 1.00 97.75 92 ARG A CA 1
ATOM 713 C C . ARG A 1 92 ? -2.463 -5.545 -3.055 1.00 97.75 92 ARG A C 1
ATOM 715 O O . ARG A 1 92 ? -3.588 -5.107 -2.852 1.00 97.75 92 ARG A O 1
ATOM 722 N N . ILE A 1 93 ? -1.440 -4.779 -3.416 1.00 97.00 93 ILE A N 1
ATOM 723 C CA . ILE A 1 93 ? -1.549 -3.382 -3.842 1.00 97.00 93 ILE A CA 1
ATOM 724 C C . ILE A 1 93 ? -1.224 -3.352 -5.329 1.00 97.00 93 ILE A C 1
ATOM 726 O O . ILE A 1 93 ? -0.124 -3.744 -5.722 1.00 97.00 93 ILE A O 1
ATOM 730 N N . TYR A 1 94 ? -2.174 -2.919 -6.146 1.00 95.81 94 TYR A N 1
ATOM 731 C CA . TYR A 1 94 ? -2.015 -2.742 -7.584 1.00 95.81 94 TYR A CA 1
ATOM 732 C C . TYR A 1 94 ? -1.975 -1.251 -7.917 1.00 95.81 94 TYR A C 1
ATOM 734 O O . TYR A 1 94 ? -2.801 -0.476 -7.440 1.00 95.81 94 TYR A O 1
ATOM 742 N N . ILE A 1 95 ? -0.986 -0.854 -8.712 1.00 93.62 95 ILE A N 1
ATOM 743 C CA . ILE A 1 95 ? -0.768 0.524 -9.137 1.00 93.62 95 ILE A CA 1
ATOM 744 C C . ILE A 1 95 ? -0.549 0.509 -10.646 1.00 93.62 95 ILE A C 1
ATOM 746 O O . ILE A 1 95 ? 0.390 -0.127 -11.127 1.00 93.62 95 ILE A O 1
ATOM 750 N N . ASP A 1 96 ? -1.391 1.236 -11.369 1.00 90.94 96 ASP A N 1
ATOM 751 C CA . ASP A 1 96 ? -1.259 1.471 -12.806 1.00 90.94 96 ASP A CA 1
ATOM 752 C C . ASP A 1 96 ? -0.705 2.884 -13.029 1.00 90.94 96 ASP A C 1
ATOM 754 O O . ASP A 1 96 ? -1.321 3.874 -12.617 1.00 90.94 96 ASP A O 1
ATOM 758 N N . MET A 1 97 ? 0.493 2.989 -13.606 1.00 86.31 97 MET A N 1
ATOM 759 C CA . MET A 1 97 ? 1.173 4.265 -13.827 1.00 86.31 97 MET A CA 1
ATOM 760 C C . MET A 1 97 ? 1.090 4.673 -15.295 1.00 86.31 97 MET A C 1
ATOM 762 O O . MET A 1 97 ? 1.404 3.903 -16.195 1.00 86.31 97 MET A O 1
ATOM 766 N N . GLU A 1 98 ? 0.774 5.938 -15.565 1.00 77.94 98 GLU A N 1
ATOM 767 C CA . GLU A 1 98 ? 0.658 6.391 -16.950 1.00 77.94 98 GLU A CA 1
ATOM 768 C C . GLU A 1 98 ? 2.026 6.800 -17.524 1.00 77.94 98 GLU A C 1
ATOM 770 O O . GLU A 1 98 ? 2.764 7.573 -16.911 1.00 77.94 98 GLU A O 1
ATOM 775 N N . LEU A 1 99 ? 2.353 6.385 -18.758 1.00 73.69 99 LEU A N 1
ATOM 776 C CA . LEU A 1 99 ? 3.604 6.782 -19.437 1.00 73.69 99 LEU A CA 1
ATOM 777 C C . LEU A 1 99 ? 3.769 8.313 -19.515 1.00 73.69 99 LEU A C 1
ATOM 779 O O . LEU A 1 99 ? 4.887 8.829 -19.515 1.00 73.69 99 LEU A O 1
ATOM 783 N N . GLN A 1 100 ? 2.655 9.055 -19.564 1.00 69.81 100 GLN A N 1
ATOM 784 C CA . GLN A 1 100 ? 2.643 10.521 -19.539 1.00 69.81 100 GLN A CA 1
ATOM 785 C C . GLN A 1 100 ? 3.244 11.105 -18.251 1.00 69.81 100 GLN A C 1
ATOM 787 O O . GLN A 1 100 ? 3.787 12.211 -18.297 1.00 69.81 100 GLN A O 1
ATOM 792 N N . SER A 1 101 ? 3.201 10.370 -17.132 1.00 70.12 101 SER A N 1
ATOM 793 C CA . SER A 1 101 ? 3.841 10.744 -15.864 1.00 70.12 101 SER A CA 1
ATOM 794 C C . SER A 1 101 ? 5.346 10.965 -16.045 1.00 70.12 101 SER A C 1
ATOM 796 O O . SER A 1 101 ? 5.883 11.963 -15.560 1.00 70.12 101 SER A O 1
ATOM 798 N N . LEU A 1 102 ? 6.006 10.109 -16.837 1.00 73.50 102 LEU A N 1
ATOM 799 C CA . LEU A 1 102 ? 7.443 10.208 -17.116 1.00 73.50 102 LEU A CA 1
ATOM 800 C C . LEU A 1 102 ? 7.791 11.478 -17.908 1.00 73.50 102 LEU A C 1
ATOM 802 O O . LEU A 1 102 ? 8.815 12.103 -17.646 1.00 73.50 102 LEU A O 1
ATOM 806 N N . TRP A 1 103 ? 6.926 11.893 -18.840 1.00 75.44 103 TRP A N 1
ATOM 807 C CA . TRP A 1 103 ? 7.122 13.110 -19.640 1.00 75.44 103 TRP A CA 1
ATOM 808 C C . TRP A 1 103 ? 6.792 14.393 -18.870 1.00 75.44 103 TRP A C 1
ATOM 810 O O . TRP A 1 103 ? 7.429 15.421 -19.087 1.00 75.44 103 TRP A O 1
ATOM 820 N N . ARG A 1 104 ? 5.790 14.350 -17.981 1.00 70.12 104 ARG A N 1
ATOM 821 C CA . ARG A 1 104 ? 5.355 15.503 -17.174 1.00 70.12 104 ARG A CA 1
ATOM 822 C C . ARG A 1 104 ? 6.165 15.695 -15.892 1.00 70.12 104 ARG A C 1
ATOM 824 O O . ARG A 1 104 ? 5.966 16.707 -15.228 1.00 70.12 104 ARG A O 1
ATOM 831 N N . LEU A 1 105 ? 7.048 14.749 -15.553 1.00 71.56 105 LEU A N 1
ATOM 832 C CA . LEU A 1 105 ? 7.826 14.738 -14.305 1.00 71.56 105 LEU A CA 1
ATOM 833 C C . LEU A 1 105 ? 6.938 14.902 -13.058 1.00 71.56 105 LEU A C 1
ATOM 835 O O . LEU A 1 105 ? 7.343 15.492 -12.060 1.00 71.56 105 LEU A O 1
ATOM 839 N N . ALA A 1 106 ? 5.709 14.395 -13.135 1.00 70.19 106 ALA A N 1
ATOM 840 C CA . ALA A 1 106 ? 4.701 14.495 -12.091 1.00 70.19 106 ALA A CA 1
ATOM 841 C C . ALA A 1 106 ? 4.150 13.092 -11.814 1.00 70.19 106 ALA A C 1
ATOM 843 O O . ALA A 1 106 ? 3.815 12.404 -12.783 1.00 70.19 106 ALA A O 1
ATOM 844 N N . PRO A 1 107 ? 4.043 12.649 -10.549 1.00 71.94 107 PRO A N 1
ATOM 845 C CA . PRO A 1 107 ? 3.496 11.338 -10.217 1.00 71.94 107 PRO A CA 1
ATOM 846 C C . PRO A 1 107 ? 2.004 11.283 -10.574 1.00 71.94 107 PRO A C 1
ATOM 848 O O . PRO A 1 107 ? 1.176 11.955 -9.953 1.00 71.94 107 PRO A O 1
ATOM 851 N N . ILE A 1 108 ? 1.670 10.500 -11.602 1.00 77.19 108 ILE A N 1
ATOM 852 C CA . ILE A 1 108 ? 0.291 10.257 -12.037 1.00 77.19 108 ILE A CA 1
ATOM 853 C C . ILE A 1 108 ? 0.065 8.746 -12.055 1.00 77.19 108 ILE A C 1
ATOM 855 O O . ILE A 1 108 ? 0.756 8.033 -12.784 1.00 77.19 108 ILE A O 1
ATOM 859 N N . ALA A 1 109 ? -0.893 8.284 -11.253 1.00 81.12 109 ALA A N 1
ATOM 860 C CA . ALA A 1 109 ? -1.364 6.903 -11.269 1.00 81.12 109 ALA A CA 1
ATOM 861 C C . ALA A 1 109 ? -2.810 6.874 -11.771 1.00 81.12 109 ALA A C 1
ATOM 863 O O . ALA A 1 109 ? -3.671 7.582 -11.240 1.00 81.12 109 ALA A O 1
ATOM 864 N N . ASP A 1 110 ? -3.063 6.067 -12.795 1.00 83.19 110 ASP A N 1
ATOM 865 C CA . ASP A 1 110 ? -4.382 5.909 -13.405 1.00 83.19 110 ASP A CA 1
ATOM 866 C C . ASP A 1 110 ? -5.296 4.981 -12.593 1.00 83.19 110 ASP A C 1
ATOM 868 O O . ASP A 1 110 ? -6.520 5.106 -12.675 1.00 83.19 110 ASP A O 1
ATOM 872 N N . ALA A 1 111 ? -4.725 4.084 -11.787 1.00 86.19 111 ALA A N 1
ATOM 873 C CA . ALA A 1 111 ? -5.461 3.262 -10.834 1.00 86.19 111 ALA A CA 1
ATOM 874 C C . ALA A 1 111 ? -4.607 2.947 -9.602 1.00 86.19 111 ALA A C 1
ATOM 876 O O . ALA A 1 111 ? -3.406 2.682 -9.717 1.00 86.19 111 ALA A O 1
ATOM 877 N N . VAL A 1 112 ? -5.241 2.952 -8.427 1.00 92.00 112 VAL A N 1
ATOM 878 C CA . VAL A 1 112 ? -4.646 2.470 -7.173 1.00 92.00 112 VAL A CA 1
ATOM 879 C C . VAL A 1 112 ? -5.661 1.581 -6.475 1.00 92.00 112 VAL A C 1
ATOM 881 O O . VAL A 1 112 ? -6.647 2.063 -5.919 1.00 92.00 112 VAL A O 1
ATOM 884 N N . GLU A 1 113 ? -5.408 0.279 -6.488 1.00 94.88 113 GLU A N 1
ATOM 885 C CA . GLU A 1 113 ? -6.325 -0.719 -5.950 1.00 94.88 113 GLU A CA 1
ATOM 886 C C . GLU A 1 113 ? -5.670 -1.490 -4.805 1.00 94.88 113 GLU A C 1
ATOM 888 O O . GLU A 1 113 ? -4.533 -1.962 -4.905 1.00 94.88 113 GLU A O 1
ATOM 893 N N . VAL A 1 114 ? -6.398 -1.631 -3.702 1.00 97.06 114 VAL A N 1
ATOM 894 C CA . VAL A 1 114 ? -5.945 -2.319 -2.493 1.00 97.06 114 VAL A CA 1
ATOM 895 C C . VAL A 1 114 ? -6.872 -3.499 -2.233 1.00 97.06 114 VAL A C 1
ATOM 897 O O . VAL A 1 114 ? -8.057 -3.330 -1.959 1.00 97.06 114 VAL A O 1
ATOM 900 N N . TYR A 1 115 ? -6.325 -4.705 -2.312 1.00 97.31 115 TYR A N 1
ATOM 901 C CA . TYR A 1 115 ? -7.070 -5.950 -2.183 1.00 97.31 115 TYR A CA 1
ATOM 902 C C . TYR A 1 115 ? -6.866 -6.573 -0.809 1.00 97.31 115 TYR A C 1
ATOM 904 O O . TYR A 1 115 ? -5.728 -6.771 -0.366 1.00 97.31 115 TYR A O 1
ATOM 912 N N . ALA A 1 116 ? -7.989 -6.905 -0.178 1.00 97.19 116 ALA A N 1
ATOM 913 C CA . ALA A 1 116 ? -8.095 -7.520 1.135 1.00 97.19 116 ALA A CA 1
ATOM 914 C C . ALA A 1 116 ? -7.171 -6.876 2.186 1.00 97.19 116 ALA A C 1
ATOM 916 O O . ALA A 1 116 ? -6.343 -7.576 2.780 1.00 97.19 116 ALA A O 1
ATOM 917 N N . PRO A 1 117 ? -7.242 -5.545 2.406 1.00 97.75 117 PRO A N 1
ATOM 918 C CA . PRO A 1 117 ? -6.538 -4.943 3.526 1.00 97.75 117 PRO A CA 1
ATOM 919 C C . PRO A 1 117 ? -7.183 -5.381 4.843 1.00 97.75 117 PRO A C 1
ATOM 921 O O . PRO A 1 117 ? -8.386 -5.226 5.027 1.00 97.75 117 PRO A O 1
ATOM 924 N N . VAL A 1 118 ? -6.375 -5.889 5.765 1.00 97.19 118 VAL A N 1
ATOM 925 C CA . VAL A 1 118 ? -6.753 -6.265 7.126 1.00 97.19 118 VAL A CA 1
ATOM 926 C C . VAL A 1 118 ? -6.054 -5.317 8.088 1.00 97.19 118 VAL A C 1
ATOM 928 O O . VAL A 1 118 ? -4.825 -5.248 8.112 1.00 97.19 118 VAL A O 1
ATOM 931 N N . VAL A 1 119 ? -6.837 -4.577 8.864 1.00 95.94 119 VAL A N 1
ATOM 932 C CA . VAL A 1 119 ? -6.344 -3.616 9.853 1.00 95.94 119 VAL A CA 1
ATOM 933 C C . VAL A 1 119 ? -6.716 -4.090 11.251 1.00 95.94 119 VAL A C 1
ATOM 935 O O . VAL A 1 119 ? -7.875 -4.404 11.508 1.00 95.94 119 VAL A O 1
ATOM 938 N N . HIS A 1 120 ? -5.758 -4.071 12.168 1.00 94.56 120 HIS A N 1
ATOM 939 C CA . HIS A 1 120 ? -6.003 -4.249 13.593 1.00 94.56 120 HIS A CA 1
ATOM 940 C C . HIS A 1 120 ? -5.661 -2.956 14.320 1.00 94.56 120 HIS A C 1
ATOM 942 O O . HIS A 1 120 ? -4.573 -2.409 14.149 1.00 94.56 120 HIS A O 1
ATOM 948 N N . VAL A 1 121 ? -6.609 -2.473 15.117 1.00 93.50 121 VAL A N 1
ATOM 949 C CA . VAL A 1 121 ? -6.458 -1.271 15.934 1.00 93.50 121 VAL A CA 1
ATOM 950 C C . VAL A 1 121 ? -6.904 -1.593 17.349 1.00 93.50 121 VAL A C 1
ATOM 952 O O . VAL A 1 121 ? -7.997 -2.124 17.558 1.00 93.50 121 VAL A O 1
ATOM 955 N N . ALA A 1 122 ? -6.080 -1.245 18.329 1.00 92.38 122 ALA A N 1
ATOM 956 C CA . ALA A 1 122 ? -6.402 -1.379 19.740 1.00 92.38 122 ALA A CA 1
ATOM 957 C C . ALA A 1 122 ? -6.451 0.000 20.403 1.00 92.38 122 ALA A C 1
ATOM 959 O O . ALA A 1 122 ? -5.486 0.764 20.381 1.00 92.38 122 ALA A O 1
ATOM 960 N N . GLN A 1 123 ? -7.572 0.320 21.043 1.00 91.88 123 GLN A N 1
ATOM 961 C CA . GLN A 1 123 ? -7.680 1.500 21.887 1.00 91.88 123 GLN A CA 1
ATOM 962 C C . GLN A 1 123 ? -7.131 1.184 23.278 1.00 91.88 123 GLN A C 1
ATOM 964 O O . GLN A 1 123 ? -7.674 0.351 24.005 1.00 91.88 123 GLN A O 1
ATOM 969 N N . LEU A 1 124 ? -6.037 1.854 23.637 1.00 88.38 124 LEU A N 1
ATOM 970 C CA . LEU A 1 124 ? -5.293 1.638 24.880 1.00 88.38 124 LEU A CA 1
ATOM 971 C C . LEU A 1 124 ? -5.864 2.470 26.035 1.00 88.38 124 LEU A C 1
ATOM 973 O O . LEU A 1 124 ? -5.879 2.024 27.181 1.00 88.38 124 LEU A O 1
ATOM 977 N N . ALA A 1 125 ? -6.341 3.675 25.728 1.00 86.38 125 ALA A N 1
ATOM 978 C CA . ALA A 1 125 ? -7.031 4.570 26.649 1.00 86.38 125 ALA A CA 1
ATOM 979 C C . ALA A 1 125 ? -8.096 5.371 25.878 1.00 86.38 125 ALA A C 1
ATOM 981 O O . ALA A 1 125 ? -8.043 5.416 24.647 1.00 86.38 125 ALA A O 1
ATOM 982 N N . PRO A 1 126 ? -9.069 6.012 26.550 1.00 84.69 126 PRO A N 1
ATOM 983 C CA . PRO A 1 126 ? -10.079 6.816 25.865 1.00 84.69 126 PRO A CA 1
ATOM 984 C C . PRO A 1 126 ? -9.436 7.852 24.932 1.00 84.69 126 PRO A C 1
ATOM 986 O O . PRO A 1 126 ? -8.675 8.706 25.377 1.00 84.69 126 PRO A O 1
ATOM 989 N N . GLY A 1 127 ? -9.720 7.746 23.633 1.00 84.12 127 GLY A N 1
ATOM 990 C CA . GLY A 1 127 ? -9.153 8.610 22.590 1.00 84.12 127 GLY A CA 1
ATOM 991 C C . GLY A 1 127 ? -7.721 8.286 22.141 1.00 84.12 127 GLY A C 1
ATOM 992 O O . GLY A 1 127 ? -7.265 8.911 21.192 1.00 84.12 127 GLY A O 1
ATOM 993 N N . HIS A 1 128 ? -7.049 7.309 22.757 1.00 89.25 128 HIS A N 1
ATOM 994 C CA . HIS A 1 128 ? -5.675 6.920 22.432 1.00 89.25 128 HIS A CA 1
ATOM 995 C C . HIS A 1 128 ? -5.594 5.508 21.872 1.00 89.25 128 HIS A C 1
ATOM 997 O O . HIS A 1 128 ? -5.998 4.537 22.525 1.00 89.25 128 HIS A O 1
ATOM 1003 N N . THR A 1 129 ? -5.036 5.390 20.675 1.00 91.19 129 THR A N 1
ATOM 1004 C CA . THR A 1 129 ? -4.893 4.117 19.971 1.00 91.19 129 THR A CA 1
ATOM 1005 C C . THR A 1 129 ? -3.442 3.683 19.881 1.00 91.19 129 THR A C 1
ATOM 1007 O O . THR A 1 129 ? -2.507 4.470 20.011 1.00 91.19 129 THR A O 1
ATOM 1010 N N . ASP A 1 130 ? -3.247 2.403 19.609 1.00 90.25 130 ASP A N 1
ATOM 1011 C CA . ASP A 1 130 ? -1.955 1.845 19.244 1.00 90.25 130 ASP A CA 1
ATOM 1012 C C . ASP A 1 130 ? -1.465 2.287 17.856 1.00 90.25 130 ASP A C 1
ATOM 1014 O O . ASP A 1 130 ? -0.480 1.733 17.389 1.00 90.25 130 ASP A O 1
ATOM 1018 N N . LEU A 1 131 ? -2.118 3.246 17.191 1.00 90.44 131 LEU A N 1
ATOM 1019 C CA . LEU A 1 131 ? -1.671 3.864 15.938 1.00 90.44 131 LEU A CA 1
ATOM 1020 C C . LEU A 1 131 ? -1.241 5.329 16.104 1.00 90.44 131 LEU A C 1
ATOM 1022 O O . LEU A 1 131 ? -0.792 5.941 15.131 1.00 90.44 131 LEU A O 1
ATOM 1026 N N . ASP A 1 132 ? -1.389 5.902 17.302 1.00 89.88 132 ASP A N 1
ATOM 1027 C CA . ASP A 1 132 ? -1.137 7.324 17.555 1.00 89.88 132 ASP A CA 1
ATOM 1028 C C . ASP A 1 132 ? 0.302 7.726 17.167 1.00 89.88 132 ASP A C 1
ATOM 1030 O O . ASP A 1 132 ? 0.509 8.780 16.569 1.00 89.88 132 ASP A O 1
ATOM 1034 N N . ASP A 1 133 ? 1.286 6.853 17.413 1.00 89.88 133 ASP A N 1
ATOM 1035 C CA . ASP A 1 133 ? 2.698 7.033 17.042 1.00 89.88 133 ASP A CA 1
ATOM 1036 C C . ASP A 1 133 ? 2.901 7.159 15.524 1.00 89.88 133 ASP A C 1
ATOM 1038 O O . ASP A 1 133 ? 3.643 8.027 15.053 1.00 89.88 133 ASP A O 1
ATOM 1042 N N . VAL A 1 134 ? 2.223 6.315 14.743 1.00 89.44 134 VAL A N 1
ATOM 1043 C CA . VAL A 1 134 ? 2.292 6.327 13.277 1.00 89.44 134 VAL A CA 1
ATOM 1044 C C . VAL A 1 134 ? 1.625 7.587 12.730 1.00 89.44 134 VAL A C 1
ATOM 1046 O O . VAL A 1 134 ? 2.183 8.255 11.856 1.00 89.44 134 VAL A O 1
ATOM 1049 N N . ILE A 1 135 ? 0.447 7.940 13.253 1.00 88.50 135 ILE A N 1
ATOM 1050 C CA . ILE A 1 135 ? -0.302 9.135 12.838 1.00 88.50 135 ILE A CA 1
ATOM 1051 C C . ILE A 1 135 ? 0.506 10.400 13.140 1.00 88.50 135 ILE A C 1
ATOM 1053 O O . ILE A 1 135 ? 0.640 11.274 12.277 1.00 88.50 135 ILE A O 1
ATOM 1057 N N . GLU A 1 136 ? 1.096 10.487 14.332 1.00 89.25 136 GLU A N 1
ATOM 1058 C CA . GLU A 1 136 ? 1.957 11.600 14.724 1.00 89.25 136 GLU A CA 1
ATOM 1059 C C . GLU A 1 136 ? 3.170 11.707 13.789 1.00 89.25 136 GLU A C 1
ATOM 1061 O O . GLU A 1 136 ? 3.466 12.789 13.273 1.00 89.25 136 GLU A O 1
ATOM 1066 N N . LYS A 1 137 ? 3.829 10.580 13.484 1.00 87.56 137 LYS A N 1
ATOM 1067 C CA . LYS A 1 137 ? 5.002 10.552 12.601 1.00 87.56 137 LYS A CA 1
ATOM 1068 C C . LYS A 1 137 ? 4.691 11.028 11.182 1.00 87.56 137 LYS A C 1
ATOM 1070 O O . LYS A 1 137 ? 5.472 11.791 10.596 1.00 87.56 137 LYS A O 1
ATOM 1075 N N . LEU A 1 138 ? 3.558 10.596 10.632 1.00 85.75 138 LEU A N 1
ATOM 1076 C CA . LEU A 1 138 ? 3.098 11.001 9.304 1.00 85.75 138 LEU A CA 1
ATOM 1077 C C . LEU A 1 138 ? 2.731 12.488 9.267 1.00 85.75 138 LEU A C 1
ATOM 1079 O O . LEU A 1 138 ? 3.092 13.182 8.316 1.00 85.75 138 LEU A O 1
ATOM 1083 N N . THR A 1 139 ? 2.089 12.992 10.322 1.00 85.06 139 THR A N 1
ATOM 1084 C CA . THR A 1 139 ? 1.689 14.403 10.425 1.00 85.06 139 THR A CA 1
ATOM 1085 C C . THR A 1 139 ? 2.909 15.322 10.534 1.00 85.06 139 THR A C 1
ATOM 1087 O O . THR A 1 139 ? 3.012 16.295 9.791 1.00 85.06 139 THR A O 1
ATOM 1090 N N . GLN A 1 140 ? 3.889 14.978 11.379 1.00 81.31 140 GLN A N 1
ATOM 1091 C CA . GLN A 1 140 ? 5.137 15.742 11.531 1.00 81.31 140 GLN A CA 1
ATOM 1092 C C . GLN A 1 140 ? 5.975 15.783 10.244 1.00 81.31 140 GLN A C 1
ATOM 1094 O O . GLN A 1 140 ? 6.647 16.774 9.962 1.00 81.31 140 GLN A O 1
ATOM 1099 N N . SER A 1 141 ? 5.942 14.714 9.445 1.00 66.81 141 SER A N 1
ATOM 1100 C CA . SER A 1 141 ? 6.696 14.639 8.187 1.00 66.81 141 SER A CA 1
ATOM 1101 C C . SER A 1 141 ? 6.115 15.547 7.088 1.00 66.81 141 SER A C 1
ATOM 1103 O O . SER A 1 141 ? 6.846 15.948 6.181 1.00 66.81 141 SER A O 1
ATOM 1105 N N . GLY A 1 142 ? 4.826 15.902 7.171 1.00 61.03 142 GLY A N 1
ATOM 1106 C CA . GLY A 1 142 ? 4.124 16.738 6.188 1.00 61.03 142 GLY A CA 1
ATOM 1107 C C . GLY A 1 142 ? 4.412 18.242 6.273 1.00 61.03 142 GLY A C 1
ATOM 1108 O O . GLY A 1 142 ? 4.109 18.963 5.326 1.00 61.03 142 GLY A O 1
ATOM 1109 N N . ASP A 1 143 ? 5.030 18.721 7.356 1.00 57.47 143 ASP A N 1
ATOM 1110 C CA . ASP A 1 143 ? 5.212 20.160 7.631 1.00 57.47 143 ASP A CA 1
ATOM 1111 C C . ASP A 1 143 ? 6.472 20.768 6.976 1.00 57.47 143 ASP A C 1
ATOM 1113 O O . ASP A 1 143 ? 6.788 21.956 7.104 1.00 57.47 143 ASP A O 1
ATOM 1117 N N . THR A 1 144 ? 7.224 19.959 6.226 1.00 55.19 144 THR A N 1
ATOM 1118 C CA . THR A 1 144 ? 8.366 20.460 5.457 1.00 55.19 144 THR A CA 1
ATOM 1119 C C . THR A 1 144 ? 7.827 21.197 4.232 1.00 55.19 144 THR A C 1
ATOM 1121 O O . THR A 1 144 ? 7.133 20.586 3.426 1.00 55.19 144 THR A O 1
ATOM 1124 N N . LYS A 1 145 ? 8.158 22.491 4.070 1.00 51.00 145 LYS A N 1
ATOM 1125 C CA . LYS A 1 145 ? 7.873 23.357 2.897 1.00 51.00 145 LYS A CA 1
ATOM 1126 C C . LYS A 1 145 ? 8.432 22.792 1.571 1.00 51.00 145 LYS A C 1
ATOM 1128 O O . LYS A 1 145 ? 9.266 23.415 0.916 1.00 51.00 145 LYS A O 1
ATOM 1133 N N . ALA A 1 146 ? 7.994 21.614 1.156 1.00 58.25 146 ALA A N 1
ATOM 1134 C CA . ALA A 1 146 ? 8.201 21.098 -0.178 1.00 58.25 146 ALA A CA 1
ATOM 1135 C C . ALA A 1 146 ? 7.225 21.834 -1.097 1.00 58.25 146 ALA A C 1
ATOM 1137 O O . ALA A 1 146 ? 6.021 21.880 -0.845 1.00 58.25 146 ALA A O 1
ATOM 1138 N N . THR A 1 147 ? 7.743 22.455 -2.155 1.00 58.19 147 THR A N 1
ATOM 1139 C CA . THR A 1 147 ? 6.923 22.960 -3.257 1.00 58.19 147 THR A CA 1
ATOM 1140 C C . THR A 1 147 ? 5.936 21.866 -3.663 1.00 58.19 147 THR A C 1
ATOM 1142 O O . THR A 1 147 ? 6.368 20.754 -3.967 1.00 58.19 147 THR A O 1
ATOM 1145 N N . SER A 1 148 ? 4.631 22.166 -3.622 1.00 61.72 148 SER A N 1
ATOM 1146 C CA . SER A 1 148 ? 3.568 21.216 -3.970 1.00 61.72 148 SER A CA 1
ATOM 1147 C C . SER A 1 148 ? 3.810 20.697 -5.385 1.00 61.72 148 SER A C 1
ATOM 1149 O O . SER A 1 148 ? 3.527 21.378 -6.372 1.00 61.72 148 SER A O 1
ATOM 1151 N N . THR A 1 149 ? 4.416 19.517 -5.486 1.00 69.44 149 THR A N 1
ATOM 1152 C CA . THR A 1 149 ? 4.557 18.820 -6.757 1.00 69.44 149 THR A CA 1
ATOM 1153 C C . THR A 1 149 ? 3.171 18.308 -7.106 1.00 69.44 149 THR A C 1
ATOM 1155 O O . THR A 1 149 ? 2.494 17.692 -6.279 1.00 69.44 149 THR A O 1
ATOM 1158 N N . GLY A 1 150 ? 2.710 18.636 -8.309 1.00 72.12 150 GLY A N 1
ATOM 1159 C CA . GLY A 1 150 ? 1.399 18.205 -8.763 1.00 72.12 150 GLY A CA 1
ATOM 1160 C C . GLY A 1 150 ? 1.321 16.677 -8.836 1.00 72.12 150 GLY A C 1
ATOM 1161 O O . GLY A 1 150 ? 2.234 16.047 -9.359 1.00 72.12 150 GLY A O 1
ATOM 1162 N N . PHE A 1 151 ? 0.240 16.091 -8.338 1.00 79.94 151 PHE A N 1
ATOM 1163 C CA . PHE A 1 151 ? -0.086 14.676 -8.402 1.00 79.94 151 PHE A CA 1
ATOM 1164 C C . PHE A 1 151 ? -1.548 14.475 -8.823 1.00 79.94 151 PHE A C 1
ATOM 1166 O O . PHE A 1 151 ? -2.429 15.321 -8.610 1.00 79.94 151 PHE A O 1
ATOM 1173 N N . ALA A 1 152 ? -1.815 13.326 -9.433 1.00 81.88 152 ALA A N 1
ATOM 1174 C CA . ALA A 1 152 ? -3.167 12.866 -9.711 1.00 81.88 152 ALA A CA 1
ATOM 1175 C C . ALA A 1 152 ? -3.242 11.352 -9.523 1.00 81.88 152 ALA A C 1
ATOM 1177 O O . ALA A 1 152 ? -2.456 10.612 -10.109 1.00 81.88 152 ALA A O 1
ATOM 1178 N N . LEU A 1 153 ? -4.186 10.920 -8.695 1.00 83.50 153 LEU A N 1
ATOM 1179 C CA . LEU A 1 153 ? -4.541 9.526 -8.487 1.00 83.50 153 LEU A CA 1
ATOM 1180 C C . LEU A 1 153 ? -5.963 9.341 -9.001 1.00 83.50 153 LEU A C 1
ATOM 1182 O O . LEU A 1 153 ? -6.878 10.033 -8.551 1.00 83.50 153 LEU A O 1
ATOM 1186 N N . TYR A 1 154 ? -6.147 8.437 -9.946 1.00 84.81 154 TYR A N 1
ATOM 1187 C CA . TYR A 1 154 ? -7.452 8.083 -10.488 1.00 84.81 154 TYR A CA 1
ATOM 1188 C C . TYR A 1 154 ? -7.847 6.686 -10.014 1.00 84.81 154 TYR A C 1
ATOM 1190 O O . TYR A 1 154 ? -6.990 5.915 -9.587 1.00 84.81 154 TYR A O 1
ATOM 1198 N N . ASN A 1 155 ? -9.148 6.388 -10.064 1.00 87.12 155 ASN A N 1
ATOM 1199 C CA . ASN A 1 155 ? -9.717 5.057 -9.827 1.00 87.12 155 ASN A CA 1
ATOM 1200 C C . ASN A 1 155 ? -9.136 4.385 -8.572 1.00 87.12 155 ASN A C 1
ATOM 1202 O O . ASN A 1 155 ? -8.468 3.354 -8.641 1.00 87.12 155 ASN A O 1
ATOM 1206 N N . ILE A 1 156 ? -9.350 5.021 -7.422 1.00 90.62 156 ILE A N 1
ATOM 1207 C CA . ILE A 1 156 ? -8.885 4.487 -6.144 1.00 90.62 156 ILE A CA 1
ATOM 1208 C C . ILE A 1 156 ? -9.932 3.496 -5.663 1.00 90.62 156 ILE A C 1
ATOM 1210 O O . ILE A 1 156 ? -11.098 3.874 -5.530 1.00 90.62 156 ILE A O 1
ATOM 1214 N N . ALA A 1 157 ? -9.530 2.260 -5.386 1.00 93.56 157 ALA A N 1
ATOM 1215 C CA . ALA A 1 157 ? -10.442 1.236 -4.905 1.00 93.56 157 ALA A CA 1
ATOM 1216 C C . ALA A 1 157 ? -9.848 0.403 -3.767 1.00 93.56 157 ALA A C 1
ATOM 1218 O O . ALA A 1 157 ? -8.652 0.117 -3.724 1.00 93.56 157 ALA A O 1
ATOM 1219 N N . VAL A 1 158 ? -10.709 -0.000 -2.842 1.00 96.38 158 VAL A N 1
ATOM 1220 C CA . VAL A 1 158 ? -10.431 -0.996 -1.812 1.00 96.38 158 VAL A CA 1
ATOM 1221 C C . VAL A 1 158 ? -11.451 -2.108 -1.968 1.00 96.38 158 VAL A C 1
ATOM 1223 O O . VAL A 1 158 ? -12.647 -1.826 -2.020 1.00 96.38 158 VAL A O 1
ATOM 1226 N N . HIS A 1 159 ? -10.966 -3.345 -2.013 1.00 96.75 159 HIS A N 1
ATOM 1227 C CA . HIS A 1 159 ? -11.785 -4.536 -2.207 1.00 96.75 159 HIS A CA 1
ATOM 1228 C C . HIS A 1 159 ? -11.630 -5.502 -1.040 1.00 96.75 159 HIS A C 1
ATOM 1230 O O . HIS A 1 159 ? -10.504 -5.817 -0.650 1.00 96.75 159 HIS A O 1
ATOM 1236 N N . GLY A 1 160 ? -12.748 -6.008 -0.516 1.00 95.69 160 GLY A N 1
ATOM 1237 C CA . GLY A 1 160 ? -12.776 -7.039 0.522 1.00 95.69 160 GLY A CA 1
ATOM 1238 C C . GLY A 1 160 ?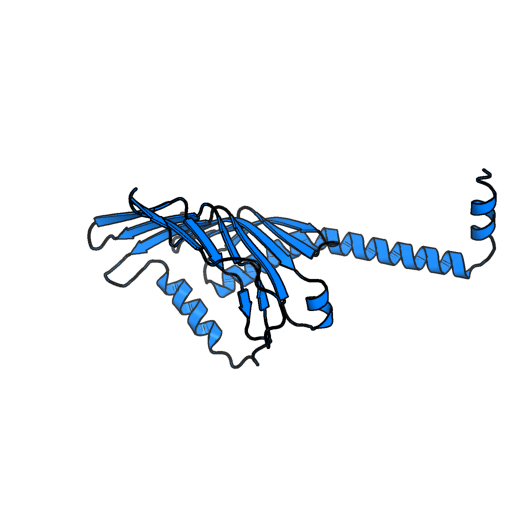 -11.994 -6.698 1.795 1.00 95.69 160 GLY A C 1
ATOM 1239 O O . GLY A 1 160 ? -11.367 -7.582 2.376 1.00 95.69 160 GLY A O 1
ATOM 1240 N N . GLY A 1 161 ? -11.967 -5.430 2.210 1.00 96.38 161 GLY A N 1
ATOM 1241 C CA . GLY A 1 161 ? -11.230 -5.020 3.404 1.00 96.38 161 GLY A CA 1
ATOM 1242 C C . GLY A 1 161 ? -11.868 -5.495 4.713 1.00 96.38 161 GLY A C 1
ATOM 1243 O O . GLY A 1 161 ? -13.078 -5.719 4.805 1.00 96.38 161 GLY A O 1
ATOM 1244 N N . ALA A 1 162 ? -11.045 -5.614 5.748 1.00 97.12 162 ALA A N 1
ATOM 1245 C CA . ALA A 1 162 ? -11.443 -5.972 7.098 1.00 97.12 162 ALA A CA 1
ATOM 1246 C C . ALA A 1 162 ? -10.747 -5.064 8.117 1.00 97.12 162 ALA A C 1
ATOM 1248 O O . ALA A 1 162 ? -9.582 -4.701 7.961 1.00 97.12 162 ALA A O 1
ATOM 1249 N N . LEU A 1 163 ? -11.464 -4.707 9.176 1.00 96.31 163 LEU A N 1
ATOM 1250 C CA . LEU A 1 163 ? -10.910 -3.953 10.291 1.00 96.31 163 LEU A CA 1
ATOM 1251 C C . LEU A 1 163 ? -11.432 -4.517 11.607 1.00 96.31 163 LEU A C 1
ATOM 1253 O O . LEU A 1 163 ? -12.639 -4.690 11.766 1.00 96.31 163 LEU A O 1
ATOM 1257 N N . ASP A 1 164 ? -10.521 -4.764 12.539 1.00 95.12 164 ASP A N 1
ATOM 1258 C CA . ASP A 1 164 ? -10.832 -5.091 13.926 1.00 95.12 164 ASP A CA 1
ATOM 1259 C C . ASP A 1 164 ? -10.427 -3.932 14.815 1.00 95.12 164 ASP A C 1
ATOM 1261 O O . ASP A 1 164 ? -9.256 -3.560 14.878 1.00 95.12 164 ASP A O 1
ATOM 1265 N N . PHE A 1 165 ? -11.406 -3.378 15.518 1.00 94.38 165 PHE A N 1
ATOM 1266 C CA . PHE A 1 165 ? -11.193 -2.345 16.512 1.00 94.38 165 PHE A CA 1
ATOM 1267 C C . PHE A 1 165 ? -11.481 -2.910 17.899 1.00 94.38 165 PHE A C 1
ATOM 1269 O O . PHE A 1 165 ? -12.630 -3.202 18.238 1.00 94.38 165 PHE A O 1
ATOM 1276 N N . VAL A 1 166 ? -10.434 -3.084 18.700 1.00 93.38 166 VAL A N 1
ATOM 1277 C CA . VAL A 1 166 ? -10.522 -3.586 20.073 1.00 93.38 166 VAL A CA 1
ATOM 1278 C C . VAL A 1 166 ? -10.488 -2.406 21.034 1.00 93.38 166 VAL A C 1
ATOM 1280 O O . VAL A 1 166 ? -9.461 -1.756 21.203 1.00 93.38 166 VAL A O 1
ATOM 1283 N N . ASP A 1 167 ? -11.609 -2.141 21.693 1.00 92.62 167 ASP A N 1
ATOM 1284 C CA . ASP A 1 167 ? -11.740 -1.105 22.706 1.00 92.62 167 ASP A CA 1
ATOM 1285 C C . ASP A 1 167 ? -11.561 -1.695 24.110 1.00 92.62 167 ASP A C 1
ATOM 1287 O O . ASP A 1 167 ? -12.477 -2.304 24.677 1.00 92.62 167 ASP A O 1
ATOM 1291 N N . HIS A 1 168 ? -10.372 -1.509 24.691 1.00 89.25 168 HIS A N 1
ATOM 1292 C CA . HIS A 1 168 ? -10.085 -1.945 26.058 1.00 89.25 168 HIS A CA 1
ATOM 1293 C C . HIS A 1 168 ? -10.746 -1.065 27.126 1.00 89.25 168 HIS A C 1
ATOM 1295 O O . HIS A 1 168 ? -10.887 -1.507 28.265 1.00 89.25 168 HIS A O 1
ATOM 1301 N N . SER A 1 169 ? -11.180 0.155 26.788 1.00 87.06 169 SER A N 1
ATOM 1302 C CA . SER A 1 169 ? -11.816 1.058 27.753 1.00 87.06 169 SER A CA 1
ATOM 1303 C C . SER A 1 169 ? -13.210 0.572 28.155 1.00 87.06 169 SER A C 1
ATOM 1305 O O . SER A 1 169 ? -13.601 0.698 29.317 1.00 87.06 169 SER A O 1
ATOM 1307 N N . VAL A 1 170 ? -13.929 -0.061 27.221 1.00 89.81 170 VAL A N 1
ATOM 1308 C CA . VAL A 1 170 ? -15.261 -0.646 27.452 1.00 89.81 170 VAL A CA 1
ATOM 1309 C C . VAL A 1 170 ? -15.318 -2.161 27.219 1.00 89.81 170 VAL A C 1
ATOM 1311 O O . VAL A 1 170 ? -16.406 -2.738 27.243 1.00 89.81 170 VAL A O 1
ATOM 1314 N N . ASN A 1 171 ? -14.170 -2.822 27.022 1.00 89.00 171 ASN A N 1
ATOM 1315 C CA . ASN A 1 171 ? -14.046 -4.254 26.711 1.00 89.00 171 ASN A CA 1
ATOM 1316 C C . ASN A 1 171 ? -14.978 -4.700 25.570 1.00 89.00 171 ASN A C 1
ATOM 1318 O O . ASN A 1 171 ? -15.751 -5.655 25.701 1.00 89.00 171 ASN A O 1
ATOM 1322 N N . ARG A 1 172 ? -14.927 -3.982 24.444 1.00 92.12 172 ARG A N 1
ATOM 1323 C CA . ARG A 1 172 ? -15.703 -4.297 23.238 1.00 92.12 172 ARG A CA 1
ATOM 1324 C C . ARG A 1 172 ? -14.796 -4.469 22.035 1.00 92.12 172 ARG A C 1
ATOM 1326 O O . ARG A 1 172 ? -13.719 -3.899 21.958 1.00 92.12 172 ARG A O 1
ATOM 1333 N N . THR A 1 173 ? -15.261 -5.259 21.080 1.00 93.69 173 THR A N 1
ATOM 1334 C CA . THR A 1 173 ? -14.622 -5.395 19.774 1.00 93.69 173 THR A CA 1
ATOM 1335 C C . THR A 1 173 ? -15.640 -5.035 18.712 1.00 93.69 173 THR A C 1
ATOM 1337 O O . THR A 1 173 ? -16.794 -5.467 18.777 1.00 93.69 173 THR A O 1
ATOM 1340 N N . HIS A 1 174 ? -15.222 -4.195 17.776 1.00 94.44 174 HIS A N 1
ATOM 1341 C CA . HIS A 1 174 ? -15.993 -3.816 16.609 1.00 94.44 174 HIS A CA 1
ATOM 1342 C C . HIS A 1 174 ? -15.313 -4.377 15.373 1.00 94.44 174 HIS A C 1
ATOM 1344 O O . HIS A 1 174 ? -14.123 -4.162 15.157 1.00 94.44 174 HIS A O 1
ATOM 1350 N N . GLU A 1 175 ? -16.087 -5.091 14.570 1.00 96.38 175 GLU A N 1
ATOM 1351 C CA . GLU A 1 175 ? -15.601 -5.742 13.366 1.00 96.38 175 GLU A CA 1
ATOM 1352 C C . GLU A 1 175 ? -16.232 -5.094 12.141 1.00 96.38 175 GLU A C 1
ATOM 1354 O O . GLU A 1 175 ? -17.458 -4.992 12.030 1.00 96.38 175 GLU A O 1
ATOM 1359 N N . VAL A 1 176 ? -15.382 -4.696 11.203 1.00 96.75 176 VAL A N 1
ATOM 1360 C CA . VAL A 1 176 ? 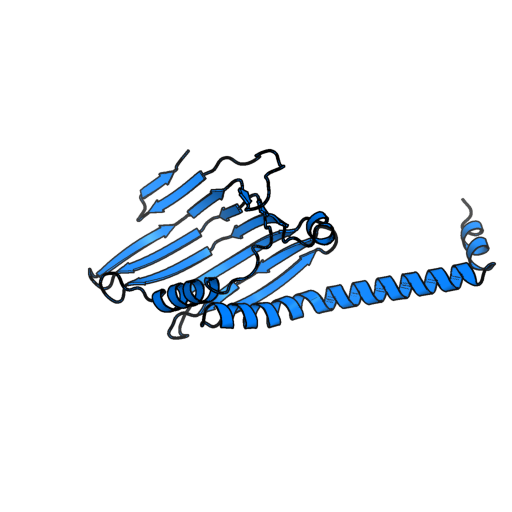-15.757 -4.323 9.844 1.00 96.75 176 VAL A CA 1
ATOM 1361 C C . VAL A 1 176 ? -15.280 -5.428 8.911 1.00 96.75 176 VAL A C 1
ATOM 1363 O O . VAL A 1 176 ? -14.127 -5.863 8.985 1.00 96.75 176 VAL A O 1
ATOM 1366 N N . ARG A 1 177 ? -16.173 -5.898 8.044 1.00 97.19 177 ARG A N 1
ATOM 1367 C CA . ARG A 1 177 ? -15.914 -6.937 7.038 1.00 97.19 177 ARG A CA 1
ATOM 1368 C C . ARG A 1 177 ? -16.434 -6.500 5.678 1.00 97.19 177 ARG A C 1
ATOM 1370 O O . ARG A 1 177 ? -17.305 -5.633 5.609 1.00 97.19 177 ARG A O 1
ATOM 1377 N N . ASP A 1 178 ? -15.925 -7.139 4.630 1.00 95.62 178 ASP A N 1
ATOM 1378 C CA . ASP A 1 178 ? -16.338 -6.931 3.239 1.00 95.62 178 ASP A CA 1
ATOM 1379 C C . ASP A 1 178 ? -16.323 -5.447 2.831 1.00 95.62 178 ASP A C 1
ATOM 1381 O O . ASP A 1 178 ? -17.247 -4.961 2.180 1.00 95.62 178 ASP A O 1
ATOM 1385 N N . LEU A 1 179 ? -15.303 -4.701 3.277 1.00 96.00 179 LEU A N 1
ATOM 1386 C CA . LEU A 1 179 ? -15.165 -3.283 2.963 1.00 96.00 179 LEU A CA 1
ATOM 1387 C C . LEU A 1 179 ? -14.865 -3.108 1.473 1.00 96.00 179 LEU A C 1
ATOM 1389 O O . LEU A 1 179 ? -13.791 -3.475 0.995 1.00 96.00 179 LEU A O 1
ATOM 1393 N N . GLU A 1 180 ? -15.808 -2.480 0.785 1.00 95.81 180 GLU A N 1
ATOM 1394 C CA . GLU A 1 180 ? -15.705 -2.008 -0.586 1.00 95.81 180 GLU A CA 1
ATOM 1395 C C . GLU A 1 180 ? -15.743 -0.482 -0.580 1.00 95.81 180 GLU A C 1
ATOM 1397 O O . GLU A 1 180 ? -16.683 0.141 -0.078 1.00 95.81 180 GLU A O 1
ATOM 1402 N N . PHE A 1 181 ? -14.720 0.134 -1.154 1.00 94.25 181 PHE A N 1
ATOM 1403 C CA . PHE A 1 181 ? -14.631 1.583 -1.258 1.00 94.25 181 PHE A CA 1
ATOM 1404 C C . PHE A 1 181 ? -14.092 1.972 -2.623 1.00 94.25 181 PHE A C 1
ATOM 1406 O O . PHE A 1 181 ? -13.087 1.427 -3.061 1.00 94.25 181 PHE A O 1
ATOM 1413 N N . SER A 1 182 ? -14.731 2.931 -3.286 1.00 91.38 182 SER A N 1
ATOM 1414 C CA . SER A 1 182 ? -14.267 3.457 -4.567 1.00 91.38 182 SER A CA 1
ATOM 1415 C C . SER A 1 182 ? -14.340 4.977 -4.604 1.00 91.38 182 SER A C 1
ATOM 1417 O O . SER A 1 182 ? -15.347 5.577 -4.224 1.00 91.38 182 SER A O 1
ATOM 1419 N N . LEU A 1 183 ? -13.284 5.609 -5.120 1.00 89.00 183 LEU A N 1
ATOM 1420 C CA . LEU A 1 183 ? -13.236 7.036 -5.423 1.00 89.00 183 LEU A CA 1
ATOM 1421 C C . LEU A 1 183 ? -12.791 7.277 -6.870 1.00 89.00 183 LEU A C 1
ATOM 1423 O O . LEU A 1 183 ? -11.833 6.657 -7.336 1.00 89.00 183 LEU A O 1
ATOM 1427 N N . PRO A 1 184 ? -13.430 8.227 -7.579 1.00 82.94 184 PRO A N 1
ATOM 1428 C C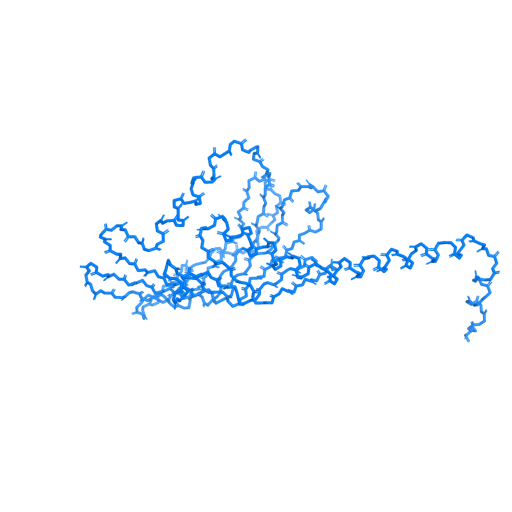A . PRO A 1 184 ? -13.116 8.484 -8.979 1.00 82.94 184 PRO A CA 1
ATOM 1429 C C . PRO A 1 184 ? -11.724 9.093 -9.183 1.00 82.94 184 PRO A C 1
ATOM 1431 O O . PRO A 1 184 ? -11.002 8.660 -10.078 1.00 82.94 184 PRO A O 1
ATOM 1434 N N . PHE A 1 185 ? -11.345 10.103 -8.391 1.00 82.56 185 PHE A N 1
ATOM 1435 C CA . PHE A 1 185 ? -10.008 10.697 -8.435 1.00 82.56 185 PHE A CA 1
ATOM 1436 C C . PHE A 1 185 ? -9.701 11.545 -7.195 1.00 82.56 185 PHE A C 1
ATOM 1438 O O . PHE A 1 185 ? -10.598 12.118 -6.580 1.00 82.56 185 PHE A O 1
ATOM 1445 N N . ILE A 1 186 ? -8.411 11.687 -6.892 1.00 79.69 186 ILE A N 1
ATOM 1446 C CA . ILE A 1 186 ? -7.841 12.686 -5.986 1.00 79.69 186 ILE A CA 1
ATOM 1447 C C . ILE A 1 186 ? -6.703 13.371 -6.747 1.00 79.69 186 ILE A C 1
ATOM 1449 O O . ILE A 1 186 ? -5.751 12.721 -7.172 1.00 79.69 186 ILE A O 1
ATOM 1453 N N . SER A 1 187 ? -6.785 14.685 -6.958 1.00 75.88 187 SER A N 1
ATO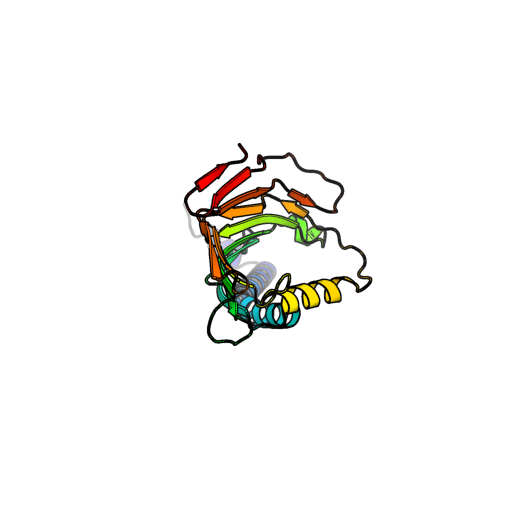M 1454 C CA . SER A 1 187 ? -5.747 15.417 -7.690 1.00 75.88 187 SER A CA 1
ATOM 1455 C C . SER A 1 187 ? -5.599 16.854 -7.205 1.00 75.88 187 SER A C 1
ATOM 1457 O O . SER A 1 187 ? -6.591 17.523 -6.925 1.00 75.88 187 SER A O 1
ATOM 1459 N N . ASN A 1 188 ? -4.355 17.338 -7.160 1.00 74.31 188 ASN A N 1
ATOM 1460 C CA . ASN A 1 188 ? -4.025 18.758 -6.998 1.00 74.31 188 ASN A CA 1
ATOM 1461 C C . ASN A 1 188 ? -3.566 19.406 -8.333 1.00 74.31 188 ASN A C 1
ATOM 1463 O O . ASN A 1 188 ? -3.100 20.547 -8.343 1.00 74.31 188 ASN A O 1
ATOM 1467 N N . LEU A 1 189 ? -3.698 18.693 -9.463 1.00 69.44 189 LEU A N 1
ATOM 1468 C CA . LEU A 1 189 ? -3.493 19.207 -10.819 1.00 69.44 189 LEU A CA 1
ATOM 1469 C C . LEU A 1 189 ? -4.797 19.821 -11.350 1.00 69.44 189 LEU A C 1
ATOM 1471 O O . LEU A 1 189 ? -5.895 19.391 -10.999 1.00 69.44 189 LEU A O 1
ATOM 1475 N N . LYS A 1 190 ? -4.697 20.819 -12.240 1.00 59.56 190 LYS A N 1
ATOM 1476 C CA . LYS A 1 190 ? -5.874 21.356 -12.946 1.00 59.56 190 LYS A CA 1
ATOM 1477 C C . LYS A 1 190 ? -6.512 20.222 -13.764 1.00 59.56 190 LYS A C 1
ATOM 1479 O O . LYS A 1 190 ? -5.942 19.781 -14.759 1.00 59.56 190 LYS A O 1
ATOM 1484 N N . ALA A 1 191 ? -7.653 19.727 -13.290 1.00 52.53 191 ALA A N 1
ATOM 1485 C CA . ALA A 1 191 ? -8.291 18.492 -13.734 1.00 52.53 191 ALA A CA 1
ATOM 1486 C C . ALA A 1 191 ? -8.580 18.471 -15.247 1.00 52.53 191 ALA A C 1
ATOM 1488 O O . ALA A 1 191 ? -9.244 19.360 -15.776 1.00 52.53 191 ALA A O 1
ATOM 1489 N N . GLN A 1 192 ? -8.113 17.428 -15.940 1.00 52.81 192 GLN A N 1
ATOM 1490 C CA . GLN A 1 192 ? -8.439 17.142 -17.343 1.00 52.81 192 GLN A CA 1
ATOM 1491 C C . GLN A 1 192 ? -8.614 15.631 -17.555 1.00 52.81 192 GLN A C 1
ATOM 1493 O O . GLN A 1 192 ? -7.824 15.009 -18.261 1.00 52.81 192 GLN A O 1
ATOM 1498 N N . ARG A 1 193 ? -9.634 15.004 -16.954 1.00 56.16 193 ARG A N 1
ATOM 1499 C CA . ARG A 1 193 ? -10.084 13.683 -17.429 1.00 56.16 193 ARG A CA 1
ATOM 1500 C C . ARG A 1 193 ? -11.531 13.380 -17.039 1.00 56.16 193 ARG A C 1
ATOM 1502 O O . ARG A 1 193 ? -12.013 13.839 -16.009 1.00 56.16 193 ARG A O 1
ATOM 1509 N N . GLN A 1 194 ? -12.215 12.643 -17.915 1.00 53.28 194 GLN A N 1
ATOM 1510 C CA . GLN A 1 194 ? -13.613 12.228 -17.782 1.00 53.28 194 GLN A CA 1
ATOM 1511 C C . GLN A 1 194 ? -13.774 11.197 -16.655 1.00 53.28 194 GLN A C 1
ATOM 1513 O O . GLN A 1 194 ? -13.017 10.231 -16.578 1.00 53.28 194 GLN A O 1
ATOM 1518 N N . VAL A 1 195 ? -14.769 11.418 -15.796 1.00 53.16 195 VAL A N 1
ATOM 1519 C CA . VAL A 1 195 ? -15.120 10.571 -14.647 1.00 53.16 195 VAL A CA 1
ATOM 1520 C C . VAL A 1 195 ? -15.698 9.243 -15.146 1.00 53.16 195 VAL A C 1
ATOM 1522 O O . VAL A 1 195 ? -16.670 9.251 -15.899 1.00 53.16 195 VAL A O 1
ATOM 1525 N N . LYS A 1 196 ? -15.114 8.110 -14.737 1.00 58.12 196 LYS A N 1
ATOM 1526 C CA . LYS A 1 196 ? -15.600 6.760 -15.092 1.00 58.12 196 LYS A CA 1
ATOM 1527 C C . LYS A 1 196 ? -16.213 5.979 -13.926 1.00 58.12 196 LYS A C 1
ATOM 1529 O O . LYS A 1 196 ? -16.824 4.946 -14.173 1.00 58.12 196 LYS A O 1
ATOM 1534 N N . VAL A 1 197 ? -16.077 6.457 -12.688 1.00 63.31 197 VAL A N 1
ATOM 1535 C CA . VAL A 1 197 ? -16.445 5.690 -11.485 1.00 63.31 197 VAL A CA 1
ATOM 1536 C C . VAL A 1 197 ? -17.398 6.488 -10.603 1.00 63.31 197 VAL A C 1
ATOM 1538 O O . VAL A 1 197 ? -17.205 7.688 -10.404 1.00 63.31 197 VAL A O 1
ATOM 1541 N N . VAL A 1 198 ? -18.418 5.817 -10.071 1.00 75.88 198 VAL A N 1
ATOM 1542 C CA . VAL A 1 198 ? -19.311 6.367 -9.044 1.00 75.88 198 VAL A CA 1
ATOM 1543 C C . VAL A 1 198 ? -18.672 6.095 -7.679 1.00 75.88 198 VAL A C 1
ATOM 1545 O O . VAL A 1 198 ? -18.218 4.969 -7.444 1.00 75.88 198 VAL A O 1
ATOM 1548 N N . PRO A 1 199 ? -18.578 7.097 -6.789 1.00 86.62 199 PRO A N 1
ATOM 1549 C CA . PRO A 1 199 ? -18.092 6.861 -5.442 1.00 86.62 199 PRO A CA 1
ATOM 1550 C C . PRO A 1 199 ? -19.044 5.917 -4.703 1.00 86.62 199 PRO A C 1
ATOM 1552 O O . PRO A 1 199 ? -20.257 6.119 -4.728 1.00 86.62 199 PRO A O 1
ATOM 1555 N N . ARG A 1 200 ? -18.497 4.895 -4.048 1.00 92.00 200 ARG A N 1
ATOM 1556 C CA . ARG A 1 200 ? -19.270 3.925 -3.266 1.00 92.00 200 ARG A CA 1
ATOM 1557 C C . ARG A 1 200 ? -18.519 3.574 -1.993 1.00 92.00 200 ARG A C 1
ATOM 1559 O O . ARG A 1 200 ? -17.297 3.457 -2.004 1.00 92.00 200 ARG A O 1
ATOM 1566 N N . LEU A 1 201 ? -19.266 3.385 -0.915 1.00 94.12 201 LEU A N 1
ATOM 1567 C CA . LEU A 1 201 ? -18.794 2.831 0.343 1.00 94.12 201 LEU A CA 1
ATOM 1568 C C . LEU A 1 201 ? -19.786 1.758 0.793 1.00 94.12 201 LEU A C 1
ATOM 1570 O O . LEU A 1 201 ? -20.949 2.063 1.050 1.00 94.12 201 LEU A O 1
ATOM 1574 N N . ALA A 1 202 ? -19.323 0.519 0.907 1.00 94.44 202 ALA A N 1
ATOM 1575 C CA . ALA A 1 202 ? -20.110 -0.597 1.409 1.00 94.44 202 ALA A CA 1
ATOM 1576 C C . ALA A 1 202 ? -19.274 -1.444 2.369 1.00 94.44 202 ALA A C 1
ATOM 1578 O O . ALA A 1 202 ? -18.070 -1.588 2.183 1.00 94.44 202 ALA A O 1
ATOM 1579 N N . PHE A 1 203 ? -19.895 -1.967 3.423 1.00 96.06 203 PHE A N 1
ATOM 1580 C CA . PHE A 1 203 ? -19.238 -2.829 4.409 1.00 96.06 203 PHE A CA 1
ATOM 1581 C C . PHE A 1 203 ? -20.268 -3.518 5.308 1.00 96.06 203 PHE A C 1
ATOM 1583 O O . PHE A 1 203 ? -21.452 -3.174 5.321 1.00 96.06 203 PHE A O 1
ATOM 1590 N N . ARG A 1 204 ? -19.809 -4.467 6.125 1.00 95.50 204 ARG A N 1
ATOM 1591 C CA . ARG A 1 204 ? -20.576 -5.058 7.224 1.00 95.50 204 ARG A CA 1
ATOM 1592 C C . ARG A 1 204 ? -19.961 -4.666 8.562 1.00 95.50 204 ARG A C 1
ATOM 1594 O O . ARG A 1 204 ? -18.844 -5.075 8.852 1.00 95.50 204 ARG A O 1
ATOM 1601 N N . LEU A 1 205 ? -20.692 -3.921 9.386 1.00 94.38 205 LEU A N 1
ATOM 1602 C CA . LEU A 1 205 ? -20.293 -3.547 10.745 1.00 94.38 205 LEU A CA 1
ATOM 1603 C C . LEU A 1 205 ? -21.016 -4.428 11.760 1.00 94.38 205 LEU A C 1
ATOM 1605 O O . LEU A 1 205 ? -22.241 -4.373 11.872 1.00 94.38 205 LEU A O 1
ATOM 1609 N N . ASN A 1 206 ? -20.269 -5.242 12.507 1.00 93.44 206 ASN A N 1
ATOM 1610 C CA . ASN A 1 206 ? -20.811 -6.179 13.500 1.00 93.44 206 ASN A CA 1
ATOM 1611 C C . ASN A 1 206 ? -21.970 -7.026 12.930 1.00 93.44 206 ASN A C 1
ATOM 1613 O O . ASN A 1 206 ? -23.013 -7.201 13.558 1.00 93.44 206 ASN A O 1
ATOM 1617 N N . GLY A 1 207 ? -21.822 -7.478 11.681 1.00 90.94 207 GLY A N 1
ATOM 1618 C CA . GLY A 1 207 ? -22.831 -8.250 10.951 1.00 90.94 207 GLY A CA 1
ATOM 1619 C C . GLY A 1 207 ? -23.914 -7.431 10.237 1.00 90.94 207 GLY A C 1
ATOM 1620 O O . GLY A 1 207 ? -24.578 -7.990 9.362 1.00 90.94 207 GLY A O 1
ATOM 1621 N N . SER A 1 208 ? -24.060 -6.137 10.533 1.00 93.88 208 SER A N 1
ATOM 1622 C CA . SER A 1 208 ? -25.031 -5.237 9.889 1.00 93.88 208 SER A CA 1
ATOM 1623 C C . SER A 1 208 ? -24.466 -4.650 8.601 1.00 93.88 208 SER A C 1
ATOM 1625 O O . SER A 1 208 ? -23.364 -4.110 8.608 1.00 93.88 208 SER A O 1
ATOM 1627 N N . ALA A 1 209 ? -25.204 -4.745 7.496 1.00 95.19 209 ALA A N 1
ATOM 1628 C CA . ALA A 1 209 ? -24.754 -4.227 6.206 1.00 95.19 209 ALA A CA 1
ATOM 1629 C C . ALA A 1 209 ? -24.998 -2.714 6.078 1.00 95.19 209 ALA A C 1
ATOM 1631 O O . ALA A 1 209 ? -26.044 -2.212 6.490 1.00 95.19 209 ALA A O 1
ATOM 1632 N N . PHE A 1 210 ? -24.047 -2.020 5.460 1.00 94.81 210 PHE A N 1
ATOM 1633 C CA . PHE A 1 210 ? -24.149 -0.638 5.006 1.00 94.81 210 PHE A CA 1
ATOM 1634 C C . PHE A 1 210 ? -23.769 -0.573 3.525 1.00 94.81 210 PHE A C 1
ATOM 1636 O O . PHE A 1 210 ? -22.817 -1.232 3.103 1.00 94.81 210 PHE A O 1
ATOM 1643 N N . ASP A 1 211 ? -24.495 0.232 2.753 1.00 95.12 211 ASP A N 1
ATOM 1644 C CA . ASP A 1 211 ? -24.176 0.531 1.359 1.00 95.12 211 ASP A CA 1
ATOM 1645 C C . ASP A 1 211 ? -24.628 1.958 1.037 1.00 95.12 211 ASP A C 1
ATOM 1647 O O . ASP A 1 211 ? -25.741 2.352 1.391 1.00 95.12 211 ASP A O 1
ATOM 1651 N N . SER A 1 212 ? -23.753 2.739 0.408 1.00 89.75 212 SER A N 1
ATOM 1652 C CA . SER A 1 212 ? -23.995 4.147 0.087 1.00 89.75 212 SER A CA 1
ATOM 1653 C C . SER A 1 212 ? -24.639 4.378 -1.284 1.00 89.75 212 SER A C 1
ATOM 1655 O O . SER A 1 212 ? -24.686 5.532 -1.708 1.00 89.75 212 SER A O 1
ATOM 1657 N N . LEU A 1 213 ? -25.009 3.309 -2.001 1.00 69.88 213 LEU A N 1
ATOM 1658 C CA . LEU A 1 213 ? -25.613 3.357 -3.342 1.00 69.88 213 LEU A CA 1
ATOM 1659 C C . LEU A 1 213 ? -26.805 4.322 -3.441 1.00 69.88 213 LEU A C 1
ATOM 1661 O O . LEU A 1 213 ? -27.725 4.228 -2.598 1.00 69.88 213 LEU A O 1
#

Foldseek 3Di:
DDPVVVVVVCPPDPVSVVVVVVVVVVVVVVVVCQVVVFVVCQVVVQVVVCQLQVWGWHWDGWDADPVQRKIKTAFIFTAFPVNPHTQKTFGIWIWGFDPVCVVLVAGETAATETEAIEGEWEAPDVVRISRVSRVVSNVVVPPPPDDPGWYKHAWYWYFFYKYWYQYPHVRDIKIKTGWIFTDGMDTPDPDDDDGDDDTKTWIAIVNRTDIPD

pLDDT: mean 84.56, std 13.78, range [39.72, 97.88]

Radius of gyration: 23.77 Å; chains: 1; bounding box: 55×40×78 Å